Protein AF-A0A7T4YEA6-F1 (afdb_monomer_lite)

Secondary structure (DSSP, 8-state):
-PPPHHHHHHHHHHHHHHHHHHHHS--PPP-SSS----HHHHHHHHHHHHTTT-SSGGGGTT-HHHHHHHHHHHHHHTT--EEEEEEEEEETTEESS---HHHHHHHHHH---TTS--SSEEEEEETT--EEESSHHHHHHHHHS-GGGPPPHHHH-EEE-TTS--SEEEEEEEESSHHIIIII--TTSTTHHHHHHHHHHHHHHHHHHHH------

Foldseek 3Di:
DDDFLVVLVVVQLVVQCVVPNCLQRPDDAQDLDDDPPPLVVLLVLLLVVCQVPDPFLLVQALCQVVSQLVSVVSCLVVVWAKWKFKAWKAAQNHTPLPDDLVNLVVLLVVFEDPVDRDSIGIWIATSNGKTKTQRPQSNVQVVVDPRVPGDRSSRRIDIDRQSPDDRMHDRTNHIGCSSCVGYPADPVDPCNVVSVVSSVVSSVSSVCVVPPPDPDD

Structure (mmCIF, N/CA/C/O backbone):
data_AF-A0A7T4YEA6-F1
#
_entry.id   AF-A0A7T4YEA6-F1
#
loop_
_atom_site.group_PDB
_atom_site.id
_atom_site.type_symbol
_atom_site.label_atom_id
_atom_site.label_alt_id
_atom_site.label_comp_id
_atom_site.label_asym_id
_atom_site.label_entity_id
_atom_site.label_seq_id
_atom_site.pdbx_PDB_ins_code
_atom_site.Cartn_x
_atom_site.Cartn_y
_atom_site.Cartn_z
_atom_site.occupancy
_atom_site.B_iso_or_equiv
_atom_site.auth_seq_id
_atom_site.auth_comp_id
_atom_site.auth_asym_id
_atom_site.auth_atom_id
_atom_site.pdbx_PDB_model_num
ATOM 1 N N . MET A 1 1 ? 11.037 20.697 12.208 1.00 46.75 1 MET A N 1
ATOM 2 C CA . MET A 1 1 ? 9.683 20.130 12.399 1.00 46.75 1 MET A CA 1
ATOM 3 C C . MET A 1 1 ? 9.591 18.883 11.539 1.00 46.75 1 MET A C 1
ATOM 5 O O . MET A 1 1 ? 10.045 18.949 10.405 1.00 46.75 1 MET A O 1
ATOM 9 N N . ALA A 1 2 ? 9.110 17.755 12.069 1.00 58.59 2 ALA A N 1
ATOM 10 C CA . ALA A 1 2 ? 8.879 16.568 11.242 1.00 58.59 2 ALA A CA 1
ATOM 11 C C . ALA A 1 2 ? 7.814 16.896 10.180 1.00 58.59 2 ALA A C 1
ATOM 13 O O . ALA A 1 2 ? 6.834 17.564 10.509 1.00 58.59 2 ALA A O 1
ATOM 14 N N . SER A 1 3 ? 8.018 16.484 8.925 1.00 74.00 3 SER A N 1
ATOM 15 C CA . SER A 1 3 ? 7.008 16.684 7.881 1.00 74.00 3 SER A CA 1
ATOM 16 C C . SER A 1 3 ? 5.774 15.823 8.166 1.00 74.00 3 SER A C 1
ATOM 18 O O . SER A 1 3 ? 5.898 14.688 8.644 1.00 74.00 3 SER A O 1
ATOM 20 N N . THR A 1 4 ? 4.595 16.388 7.900 1.00 89.19 4 THR A N 1
ATOM 21 C CA . THR A 1 4 ? 3.300 15.706 8.039 1.00 89.19 4 THR A CA 1
ATOM 22 C C . THR A 1 4 ? 3.216 14.527 7.072 1.00 89.19 4 THR A C 1
ATOM 24 O O . THR A 1 4 ? 3.954 14.478 6.078 1.00 89.19 4 THR A O 1
ATOM 27 N N . TYR A 1 5 ? 2.326 13.570 7.332 1.00 91.00 5 TYR A N 1
ATOM 28 C CA . TYR A 1 5 ? 2.118 12.451 6.412 1.00 91.00 5 TYR A CA 1
ATOM 29 C C . TYR A 1 5 ? 1.710 12.959 5.024 1.00 91.00 5 TYR A C 1
ATOM 31 O O . TYR A 1 5 ? 2.282 12.541 4.017 1.00 91.00 5 TYR A O 1
ATOM 39 N N . GLN A 1 6 ? 0.813 13.948 4.978 1.00 88.12 6 GLN A N 1
ATOM 40 C CA . GLN A 1 6 ? 0.384 14.587 3.730 1.00 88.12 6 GLN A CA 1
ATOM 41 C C . GLN A 1 6 ? 1.553 15.166 2.918 1.00 88.12 6 GLN A C 1
ATOM 43 O O . GLN A 1 6 ? 1.590 15.010 1.698 1.00 88.12 6 GLN A O 1
ATOM 48 N N . ALA A 1 7 ? 2.525 15.810 3.574 1.00 91.25 7 ALA A N 1
ATOM 49 C CA . ALA A 1 7 ? 3.696 16.356 2.892 1.00 91.25 7 ALA A CA 1
ATOM 50 C C . ALA A 1 7 ? 4.570 15.241 2.293 1.00 91.25 7 ALA A C 1
ATOM 52 O O . ALA A 1 7 ? 4.939 15.311 1.123 1.00 91.25 7 ALA A O 1
ATOM 53 N N . LYS A 1 8 ? 4.831 14.174 3.060 1.00 93.94 8 LYS A N 1
ATOM 54 C CA . LYS A 1 8 ? 5.615 13.017 2.584 1.00 93.94 8 LYS A CA 1
ATOM 55 C C . LYS A 1 8 ? 4.936 12.305 1.423 1.00 93.94 8 LYS A C 1
ATOM 57 O O . LYS A 1 8 ? 5.596 11.879 0.479 1.00 93.94 8 LYS A O 1
ATOM 62 N N . LEU A 1 9 ? 3.617 12.172 1.479 1.00 92.81 9 LEU A N 1
ATOM 63 C CA . LEU A 1 9 ? 2.868 11.549 0.403 1.00 92.81 9 LEU A CA 1
ATOM 64 C C . LEU A 1 9 ? 2.867 12.408 -0.862 1.00 92.81 9 LEU A C 1
ATOM 66 O O . LEU A 1 9 ? 3.029 11.868 -1.951 1.00 92.81 9 LEU A O 1
ATOM 70 N N . HIS A 1 10 ? 2.737 13.730 -0.736 1.00 92.00 10 HIS A N 1
ATOM 71 C CA . HIS A 1 10 ? 2.872 14.633 -1.877 1.00 92.00 10 HIS A CA 1
ATOM 72 C C . HIS A 1 10 ? 4.250 14.487 -2.540 1.00 92.00 10 HIS A C 1
ATOM 74 O O . HIS A 1 10 ? 4.341 14.333 -3.756 1.00 92.00 10 HIS A O 1
ATOM 80 N N . GLU A 1 11 ? 5.324 14.439 -1.748 1.00 94.44 11 GLU A N 1
ATOM 81 C CA . GLU A 1 11 ? 6.671 14.155 -2.256 1.00 94.44 11 GLU A CA 1
ATOM 82 C C . GLU A 1 11 ? 6.752 12.786 -2.954 1.00 94.44 11 GLU A C 1
ATOM 84 O O . GLU A 1 11 ? 7.368 12.670 -4.014 1.00 94.44 11 GLU A O 1
ATOM 89 N N . ALA A 1 12 ? 6.108 11.751 -2.403 1.00 94.88 12 ALA A N 1
ATOM 90 C CA . ALA A 1 12 ? 6.031 10.428 -3.021 1.00 94.88 12 ALA A CA 1
ATOM 91 C C . ALA A 1 12 ? 5.267 10.445 -4.357 1.00 94.88 12 ALA A C 1
ATOM 93 O O . ALA A 1 12 ? 5.700 9.802 -5.316 1.00 94.88 12 ALA A O 1
ATOM 94 N N . GLN A 1 13 ? 4.180 11.214 -4.459 1.00 92.81 13 GLN A N 1
ATOM 95 C CA . GLN A 1 13 ? 3.430 11.412 -5.702 1.00 92.81 13 GLN A CA 1
ATOM 96 C C . GLN A 1 13 ? 4.268 12.132 -6.759 1.00 92.81 13 GLN A C 1
ATOM 98 O O . GLN A 1 13 ? 4.310 11.702 -7.910 1.00 92.81 13 GLN A O 1
ATOM 103 N N . GLU A 1 14 ? 4.969 13.206 -6.387 1.00 93.19 14 GLU A N 1
ATOM 104 C CA . GLU A 1 14 ? 5.865 13.916 -7.302 1.00 93.19 14 GLU A CA 1
ATOM 105 C C . GLU A 1 14 ? 7.016 13.030 -7.776 1.00 93.19 14 GLU A C 1
ATOM 107 O O . GLU A 1 14 ? 7.325 13.010 -8.969 1.00 93.19 14 GLU A O 1
ATOM 112 N N . ARG A 1 15 ? 7.627 12.272 -6.858 1.00 94.69 15 ARG A N 1
ATOM 113 C CA . ARG A 1 15 ? 8.687 11.307 -7.172 1.00 94.69 15 ARG A CA 1
ATOM 114 C C . ARG A 1 15 ? 8.194 10.256 -8.163 1.00 94.69 15 ARG A C 1
ATOM 116 O O . ARG A 1 15 ? 8.824 10.053 -9.197 1.00 94.69 15 ARG A O 1
ATOM 123 N N . SER A 1 16 ? 7.037 9.661 -7.889 1.00 94.88 16 SER A N 1
ATOM 124 C CA . SER A 1 16 ? 6.428 8.636 -8.745 1.00 94.88 16 SER A CA 1
ATOM 125 C C . SER A 1 16 ? 6.072 9.186 -10.119 1.00 94.88 16 SER A C 1
ATOM 127 O O . SER A 1 16 ? 6.387 8.565 -11.125 1.00 94.88 16 SER A O 1
ATOM 129 N N . PHE A 1 17 ? 5.515 10.396 -10.182 1.00 92.25 17 PHE A N 1
ATOM 130 C CA . PHE A 1 17 ? 5.207 11.052 -11.448 1.00 92.25 17 PHE A CA 1
ATOM 131 C C . PHE A 1 17 ? 6.464 11.317 -12.284 1.00 92.25 17 PHE A C 1
ATOM 133 O O . PHE A 1 17 ? 6.439 11.124 -13.495 1.00 92.25 17 PHE A O 1
ATOM 140 N N . ARG A 1 18 ? 7.572 11.739 -11.656 1.00 93.19 18 ARG A N 1
ATOM 141 C CA . ARG A 1 18 ? 8.853 11.930 -12.357 1.00 93.19 18 ARG A CA 1
ATOM 142 C C . ARG A 1 18 ? 9.453 10.614 -12.857 1.00 93.19 18 ARG A C 1
ATOM 144 O O . ARG A 1 18 ? 10.058 10.620 -13.920 1.00 93.19 18 ARG A O 1
ATOM 151 N N . LYS A 1 19 ? 9.312 9.520 -12.099 1.00 93.75 19 LYS A N 1
ATOM 152 C CA . LYS A 1 19 ? 9.896 8.210 -12.443 1.00 93.75 19 LYS A CA 1
ATOM 153 C C . LYS A 1 19 ? 9.044 7.421 -13.444 1.00 93.75 19 LYS A C 1
ATOM 155 O O . LYS A 1 19 ? 9.606 6.729 -14.282 1.00 93.75 19 LYS A O 1
ATOM 160 N N . PHE A 1 20 ? 7.716 7.516 -13.356 1.00 91.44 20 PHE A N 1
ATOM 161 C CA . PHE A 1 20 ? 6.784 6.619 -14.050 1.00 91.44 20 PHE A CA 1
ATOM 162 C C . PHE A 1 20 ? 5.732 7.319 -14.914 1.00 91.44 20 PHE A C 1
ATOM 164 O O . PHE A 1 20 ? 4.912 6.636 -15.507 1.00 91.44 20 PHE A O 1
ATOM 171 N N . GLU A 1 21 ? 5.703 8.649 -14.992 1.00 86.50 21 GLU A N 1
ATOM 172 C CA . GLU A 1 21 ? 4.688 9.404 -15.746 1.00 86.50 21 GLU A CA 1
ATOM 173 C C . GLU A 1 21 ? 3.251 9.316 -15.171 1.00 86.50 21 GLU A C 1
ATOM 175 O O . GLU A 1 21 ? 2.983 8.707 -14.128 1.00 86.50 21 GLU A O 1
ATOM 180 N N . GLU A 1 22 ? 2.298 9.997 -15.827 1.00 78.06 22 GLU A N 1
ATOM 181 C CA . GLU A 1 22 ? 0.919 10.151 -15.331 1.00 78.06 22 GLU A CA 1
ATOM 182 C C . GLU A 1 22 ? 0.115 8.848 -15.366 1.00 78.06 22 GLU A C 1
ATOM 184 O O . GLU A 1 22 ? -0.705 8.618 -14.478 1.00 78.06 22 GLU A O 1
ATOM 189 N N . ILE A 1 23 ? 0.340 7.997 -16.372 1.00 74.88 23 ILE A N 1
ATOM 190 C CA . ILE A 1 23 ? -0.461 6.782 -16.577 1.00 74.88 23 ILE A CA 1
ATOM 191 C C . ILE A 1 23 ? -0.338 5.815 -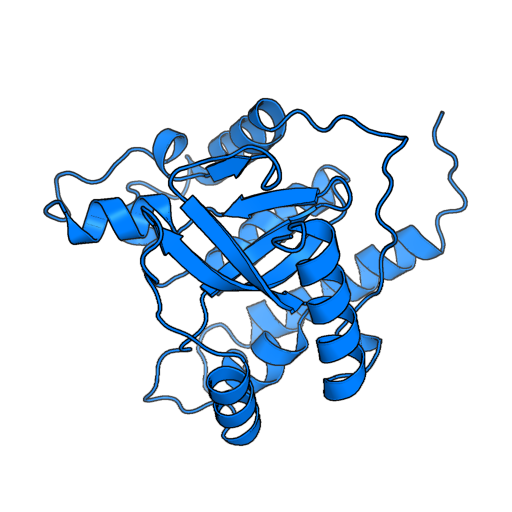15.394 1.00 74.88 23 ILE A C 1
ATOM 193 O O . ILE A 1 23 ? -1.327 5.217 -14.976 1.00 74.88 23 ILE A O 1
ATOM 197 N N . PHE A 1 24 ? 0.854 5.738 -14.801 1.00 80.88 24 PHE A N 1
ATOM 198 C CA . PHE A 1 24 ? 1.129 4.916 -13.629 1.00 80.88 24 PHE A CA 1
ATOM 199 C C . PHE A 1 24 ? 0.928 5.667 -12.313 1.00 80.88 24 PHE A C 1
ATOM 201 O O . PHE A 1 24 ? 0.781 5.026 -11.274 1.00 80.88 24 PHE A O 1
ATOM 208 N N . THR A 1 25 ? 0.890 7.003 -12.337 1.00 80.12 25 THR A N 1
ATOM 209 C CA . THR A 1 25 ? 0.787 7.833 -11.128 1.00 80.12 25 THR A CA 1
ATOM 210 C C . THR A 1 25 ? -0.333 8.870 -11.239 1.00 80.12 25 THR A C 1
ATOM 212 O O . THR A 1 25 ? -0.067 10.067 -11.422 1.00 80.12 25 THR A O 1
ATOM 215 N N . PRO A 1 26 ? -1.607 8.469 -11.093 1.00 71.25 26 PRO A N 1
ATOM 216 C CA . PRO A 1 26 ? -2.694 9.427 -11.196 1.00 71.25 26 PRO A CA 1
ATOM 217 C C . PRO A 1 26 ? -2.682 10.414 -10.022 1.00 71.25 26 PRO A C 1
ATOM 219 O O . PRO A 1 26 ? -2.806 10.037 -8.857 1.00 71.25 26 PRO A O 1
ATOM 222 N N . LYS A 1 27 ? -2.524 11.707 -10.328 1.00 70.44 27 LYS A N 1
ATOM 223 C CA . LYS A 1 27 ? -2.504 12.779 -9.320 1.00 70.44 27 LYS A CA 1
ATOM 224 C C . LYS A 1 27 ? -3.919 13.117 -8.846 1.00 70.44 27 LYS A C 1
ATOM 226 O O . LYS A 1 27 ? -4.677 13.722 -9.603 1.00 70.44 27 LYS A O 1
ATOM 231 N N . PHE A 1 28 ? -4.267 12.823 -7.594 1.00 72.56 28 PHE A N 1
ATOM 232 C CA . PHE A 1 28 ? -5.462 13.390 -6.946 1.00 72.56 28 PHE A CA 1
ATOM 233 C C . PHE A 1 28 ? -5.045 14.514 -6.013 1.00 72.56 28 PHE A C 1
ATOM 235 O O . PHE A 1 28 ? -3.976 14.492 -5.407 1.00 72.56 28 PHE A O 1
ATOM 242 N N . LYS A 1 29 ? -5.926 15.506 -5.889 1.00 67.62 29 LYS A N 1
ATOM 243 C CA . LYS A 1 29 ? -5.798 16.536 -4.866 1.00 67.62 29 LYS A CA 1
ATOM 244 C C . LYS A 1 29 ? -6.442 16.043 -3.582 1.00 67.62 29 LYS A C 1
ATOM 246 O O . LYS A 1 29 ? -7.594 15.619 -3.602 1.00 67.62 29 LYS A O 1
ATOM 251 N N . TYR A 1 30 ? -5.713 16.200 -2.488 1.00 67.31 30 TYR A N 1
ATOM 252 C CA . TYR A 1 30 ? -6.249 16.093 -1.142 1.00 67.31 30 TYR A CA 1
ATOM 253 C C . TYR A 1 30 ? -7.410 17.064 -0.948 1.00 67.31 30 TYR A C 1
ATOM 255 O O . TYR A 1 30 ? -7.251 18.277 -1.116 1.00 67.31 30 TYR A O 1
ATOM 263 N N . SER A 1 31 ? -8.572 16.534 -0.580 1.00 58.25 31 SER A N 1
ATOM 264 C CA . SER A 1 31 ? -9.711 17.350 -0.176 1.00 58.25 31 SER A CA 1
ATOM 265 C C . SER A 1 31 ? -9.727 17.435 1.343 1.00 58.25 31 SER A C 1
ATOM 267 O O . SER A 1 31 ? -10.241 16.552 2.017 1.00 58.25 31 SER A O 1
ATOM 269 N N . LYS A 1 32 ? -9.202 18.532 1.903 1.00 51.41 32 LYS A N 1
ATOM 270 C CA . LYS A 1 32 ? -9.368 18.813 3.341 1.00 51.41 32 LYS A CA 1
ATOM 271 C C . LYS A 1 32 ? -10.820 19.113 3.727 1.00 51.41 32 LYS A C 1
ATOM 273 O O . LYS A 1 32 ? -11.115 19.218 4.910 1.00 51.41 32 LYS A O 1
ATOM 278 N N . THR A 1 33 ? -11.712 19.327 2.756 1.00 48.97 33 THR A N 1
ATOM 279 C CA . THR A 1 33 ? -13.003 19.977 3.010 1.00 48.97 33 THR A CA 1
ATOM 280 C C . THR A 1 33 ? -14.255 19.154 2.734 1.00 48.97 33 THR A C 1
ATOM 282 O O . THR A 1 33 ? -15.313 19.625 3.134 1.00 48.97 33 THR A O 1
ATOM 285 N N . LYS A 1 34 ? -14.232 17.963 2.120 1.00 45.66 34 LYS A N 1
ATOM 286 C CA . LYS A 1 34 ? -15.494 17.254 1.798 1.00 45.66 34 LYS A CA 1
ATOM 287 C C . LYS A 1 34 ? -15.369 15.733 1.737 1.00 45.66 34 LYS A C 1
ATOM 289 O O . LYS A 1 34 ? -15.336 15.171 0.653 1.00 45.66 34 LYS A O 1
ATOM 294 N N . GLN A 1 35 ? -15.310 15.129 2.917 1.00 52.22 35 GLN A N 1
ATOM 295 C CA . GLN A 1 35 ? -15.912 13.859 3.345 1.00 52.22 35 GLN A CA 1
ATOM 296 C C . GLN A 1 35 ? -15.068 13.393 4.534 1.00 52.22 35 GLN A C 1
ATOM 298 O O . GLN A 1 35 ? -13.941 12.939 4.362 1.00 52.22 35 GLN A O 1
ATOM 303 N N . GLN A 1 36 ? -15.586 13.557 5.754 1.00 65.94 36 GLN A N 1
ATOM 304 C CA . GLN A 1 36 ? -15.064 12.810 6.895 1.00 65.94 36 GLN A CA 1
ATOM 305 C C . GLN A 1 36 ? -15.415 11.349 6.633 1.00 65.94 36 GLN A C 1
ATOM 307 O O . GLN A 1 36 ? -16.498 10.892 6.988 1.00 65.94 36 GLN A O 1
ATOM 312 N N . HIS A 1 37 ? -14.555 10.639 5.905 1.00 80.00 37 HIS A N 1
ATOM 313 C CA . HIS A 1 37 ? -14.632 9.188 5.898 1.00 80.00 37 HIS A CA 1
ATOM 314 C C . HIS A 1 37 ? -14.347 8.745 7.327 1.00 80.00 37 HIS A C 1
ATOM 316 O O . HIS A 1 37 ? -13.314 9.108 7.885 1.00 80.00 37 HIS A O 1
ATOM 322 N N . ASN A 1 38 ? -15.281 8.023 7.931 1.00 89.25 38 ASN A N 1
ATOM 323 C CA . ASN A 1 38 ? -15.055 7.417 9.228 1.00 89.25 38 ASN A CA 1
ATOM 324 C C . ASN A 1 38 ? -14.154 6.181 9.027 1.00 89.25 38 ASN A C 1
ATOM 326 O O . ASN A 1 38 ? -14.545 5.285 8.270 1.00 89.25 38 ASN A O 1
ATOM 330 N N . PRO A 1 39 ? -12.965 6.112 9.661 1.00 92.06 39 PRO A N 1
ATOM 331 C CA . PRO A 1 39 ? -12.091 4.943 9.581 1.00 92.06 39 PRO A CA 1
ATOM 332 C C . PRO A 1 39 ? -12.798 3.633 9.942 1.00 92.06 39 PRO A C 1
ATOM 334 O O . PRO A 1 39 ? -12.550 2.613 9.297 1.00 92.06 39 PRO A O 1
ATOM 337 N N . ASP A 1 40 ? -13.714 3.669 10.914 1.00 93.56 40 ASP A N 1
ATOM 338 C CA . ASP A 1 40 ? -14.438 2.484 11.378 1.00 93.56 40 ASP A CA 1
ATOM 339 C C . ASP A 1 40 ? -15.422 1.954 10.329 1.00 93.56 40 ASP A C 1
ATOM 341 O O . ASP A 1 40 ? -15.534 0.740 10.159 1.00 93.56 40 ASP A O 1
ATOM 345 N N . ASP A 1 41 ? -16.076 2.836 9.565 1.00 93.88 41 ASP A N 1
ATOM 346 C CA . ASP A 1 41 ? -17.008 2.432 8.504 1.00 93.88 41 ASP A CA 1
ATOM 347 C C . ASP A 1 41 ? -16.253 1.738 7.361 1.00 93.88 41 ASP A C 1
ATOM 349 O O . ASP A 1 41 ? -16.660 0.677 6.886 1.00 93.88 41 ASP A O 1
ATOM 353 N N . ILE A 1 42 ? -15.103 2.296 6.959 1.00 95.00 42 ILE A N 1
ATOM 354 C CA . ILE A 1 42 ? -14.229 1.694 5.940 1.00 95.00 42 ILE A CA 1
ATOM 355 C C . ILE A 1 42 ? -13.687 0.353 6.433 1.00 95.00 42 ILE A C 1
ATOM 357 O O . ILE A 1 42 ? -13.649 -0.623 5.683 1.00 95.00 42 ILE A O 1
ATOM 361 N N . LYS A 1 43 ? -13.267 0.292 7.700 1.00 95.56 43 LYS A N 1
ATOM 362 C CA . LYS A 1 43 ? -12.789 -0.946 8.305 1.00 95.56 43 LYS A CA 1
ATOM 363 C C . LYS A 1 43 ? -13.890 -2.004 8.318 1.00 95.56 43 LYS A C 1
ATOM 365 O O . LYS A 1 43 ? -13.619 -3.126 7.904 1.00 95.56 43 LYS A O 1
ATOM 370 N N . SER A 1 44 ? -15.108 -1.662 8.742 1.00 95.06 44 SER A N 1
ATOM 371 C CA . SER A 1 44 ? -16.247 -2.588 8.757 1.00 95.06 44 SER A CA 1
ATOM 372 C C . SER A 1 44 ? -16.549 -3.116 7.360 1.00 95.06 44 SER A C 1
ATOM 374 O O . SER A 1 44 ? -16.669 -4.324 7.187 1.00 95.06 44 SER A O 1
ATOM 376 N N . LEU A 1 45 ? -16.581 -2.232 6.358 1.00 95.31 45 LEU A N 1
ATOM 377 C CA . LEU A 1 45 ? -16.770 -2.602 4.956 1.00 95.31 45 LEU A CA 1
ATOM 378 C C . LEU A 1 45 ? -15.734 -3.638 4.492 1.00 95.31 45 LEU A C 1
ATOM 380 O O . LEU A 1 45 ? -16.089 -4.652 3.896 1.00 95.31 45 LEU A O 1
ATOM 384 N N . LEU A 1 46 ? -14.451 -3.398 4.778 1.00 95.31 46 LEU A N 1
ATOM 385 C CA . LEU A 1 46 ? -13.379 -4.319 4.397 1.00 95.31 46 LEU A CA 1
ATOM 386 C C . LEU A 1 46 ? -13.434 -5.628 5.193 1.00 95.31 46 LEU A C 1
ATOM 388 O O . LEU A 1 46 ? -13.171 -6.687 4.639 1.00 95.31 46 LEU A O 1
ATOM 392 N N . VAL A 1 47 ? -13.782 -5.594 6.480 1.00 93.31 47 VAL A N 1
ATOM 393 C CA . VAL A 1 47 ? -13.959 -6.813 7.284 1.00 93.31 47 VAL A CA 1
ATOM 394 C C . VAL A 1 47 ? -15.098 -7.664 6.728 1.00 93.31 47 VAL A C 1
ATOM 396 O O . VAL A 1 47 ? -14.937 -8.876 6.594 1.00 93.31 47 VAL A O 1
ATOM 399 N N . ASP A 1 48 ? -16.224 -7.040 6.382 1.00 93.50 48 ASP A N 1
ATOM 400 C CA . ASP A 1 48 ? -17.392 -7.734 5.850 1.00 93.50 48 ASP A CA 1
ATOM 401 C C . ASP A 1 48 ? -17.125 -8.398 4.502 1.00 93.50 48 ASP A C 1
ATOM 403 O O . ASP A 1 48 ? -17.597 -9.512 4.292 1.00 93.50 48 ASP A O 1
ATOM 407 N N . ASP A 1 49 ? -16.341 -7.764 3.630 1.00 93.19 49 ASP A N 1
ATOM 408 C CA . ASP A 1 49 ? -15.929 -8.370 2.363 1.00 93.19 49 ASP A CA 1
ATOM 409 C C . ASP A 1 49 ? -14.927 -9.518 2.589 1.00 93.19 49 ASP A C 1
ATOM 411 O O . ASP A 1 49 ? -15.055 -10.591 2.004 1.00 93.19 49 ASP A O 1
ATOM 415 N N . PHE A 1 50 ? -13.957 -9.341 3.495 1.00 90.12 50 PHE A N 1
ATOM 416 C CA . PHE A 1 50 ? -12.832 -10.270 3.646 1.00 90.12 50 PHE A CA 1
ATOM 417 C C . PHE A 1 50 ? -13.104 -11.496 4.527 1.00 90.12 50 PHE A C 1
ATOM 419 O O . PHE A 1 50 ? -12.418 -12.514 4.374 1.00 90.12 50 PHE A O 1
ATOM 426 N N . LYS A 1 51 ? -14.082 -11.436 5.437 1.00 86.50 51 LYS A N 1
ATOM 427 C CA . LYS A 1 51 ? -14.361 -12.515 6.404 1.00 86.50 51 LYS A CA 1
ATOM 428 C C . LYS A 1 51 ? -14.746 -13.850 5.760 1.00 86.50 51 LYS A C 1
ATOM 430 O O . LYS A 1 51 ? -14.485 -14.892 6.350 1.00 86.50 51 LYS A O 1
ATOM 435 N N . ASP A 1 52 ? -15.314 -13.8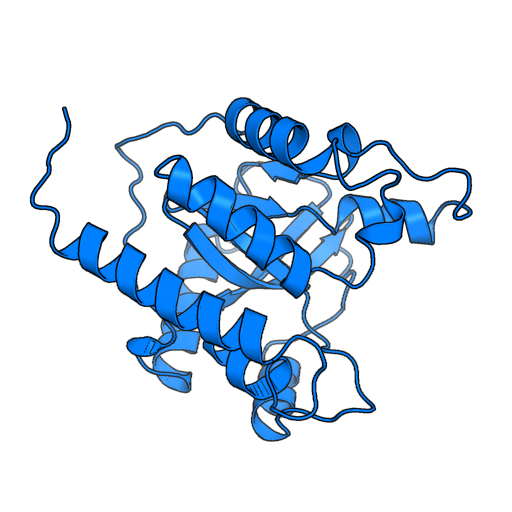26 4.556 1.00 81.19 52 ASP A N 1
ATOM 436 C CA . ASP A 1 52 ? -15.795 -15.036 3.877 1.00 81.19 52 ASP A CA 1
ATOM 437 C C . ASP A 1 52 ? -14.671 -15.817 3.174 1.00 81.19 52 ASP A C 1
ATOM 439 O O . ASP A 1 52 ? -14.863 -16.970 2.790 1.00 81.19 52 ASP A O 1
ATOM 443 N N . PHE A 1 53 ? -13.491 -15.211 2.993 1.00 81.12 53 PHE A N 1
ATOM 444 C CA . PHE A 1 53 ? -12.376 -15.834 2.269 1.00 81.12 53 PHE A CA 1
ATOM 445 C C . PHE A 1 53 ? -11.029 -15.800 2.998 1.00 81.12 53 PHE A C 1
ATOM 447 O O . PHE A 1 53 ? -10.056 -16.347 2.474 1.00 81.12 53 PHE A O 1
ATOM 454 N N . ILE A 1 54 ? -10.946 -15.161 4.170 1.00 79.69 54 ILE A N 1
ATOM 455 C CA . ILE A 1 54 ? -9.759 -15.185 5.031 1.00 79.69 54 ILE A CA 1
ATOM 456 C C . ILE A 1 54 ? -10.111 -15.851 6.349 1.00 79.69 54 ILE A C 1
ATOM 458 O O . ILE A 1 54 ? -10.671 -15.231 7.248 1.00 79.69 54 ILE A O 1
ATOM 462 N N . GLU A 1 55 ? -9.725 -17.116 6.471 1.00 71.62 55 GLU A N 1
ATOM 463 C CA . GLU A 1 55 ? -9.977 -17.907 7.678 1.00 71.62 55 GLU A CA 1
ATOM 464 C C . GLU A 1 55 ? -9.109 -17.440 8.856 1.00 71.62 55 GLU A C 1
ATOM 466 O O . GLU A 1 55 ? -9.536 -17.492 10.008 1.00 71.62 55 GLU A O 1
ATOM 471 N N . HIS A 1 56 ? -7.881 -16.978 8.585 1.00 75.56 56 HIS A N 1
ATOM 472 C CA . HIS A 1 56 ? -6.954 -16.507 9.615 1.00 75.56 56 HIS A CA 1
ATOM 473 C C . HIS A 1 56 ? -5.938 -15.486 9.081 1.00 75.56 56 HIS A C 1
ATOM 475 O O . HIS A 1 56 ? -5.480 -15.572 7.937 1.00 75.56 56 HIS A O 1
ATOM 481 N N . SER A 1 57 ? -5.488 -14.554 9.934 1.00 79.62 57 SER A N 1
ATOM 482 C CA . SER A 1 57 ? -4.611 -13.453 9.503 1.00 79.62 57 SER A CA 1
ATOM 483 C C . SER A 1 57 ? -3.256 -13.890 8.936 1.00 79.62 57 SER A C 1
ATOM 485 O O . SER A 1 57 ? -2.671 -13.133 8.172 1.00 79.62 57 SER A O 1
ATOM 487 N N . ALA A 1 58 ? -2.732 -15.089 9.237 1.00 77.31 58 ALA A N 1
ATOM 488 C CA . ALA A 1 58 ? -1.465 -15.529 8.624 1.00 77.31 58 ALA A CA 1
ATOM 489 C C . ALA A 1 58 ? -1.512 -15.577 7.086 1.00 77.31 58 ALA A C 1
ATOM 491 O O . ALA A 1 58 ? -0.471 -15.417 6.459 1.00 77.31 58 ALA A O 1
ATOM 492 N N . GLN A 1 59 ? -2.694 -15.733 6.475 1.00 81.50 59 GLN A N 1
ATOM 493 C CA . GLN A 1 59 ? -2.855 -15.704 5.013 1.00 81.50 59 GLN A CA 1
ATOM 494 C C . GLN A 1 59 ? -2.560 -14.323 4.401 1.00 81.50 59 GLN A C 1
ATOM 496 O O . GLN A 1 59 ? -2.390 -14.212 3.189 1.00 81.50 59 GLN A O 1
ATOM 501 N N . LEU A 1 60 ? -2.508 -13.276 5.231 1.00 82.69 60 LEU A N 1
ATOM 502 C CA . LEU A 1 60 ? -2.239 -11.897 4.828 1.00 82.69 60 LEU A CA 1
ATOM 503 C C . LEU A 1 60 ? -0.741 -11.564 4.836 1.00 82.69 60 LEU A C 1
ATOM 505 O O . LEU A 1 60 ? -0.314 -10.654 4.122 1.00 82.69 60 LEU A O 1
ATOM 509 N N . SER A 1 61 ? 0.065 -12.293 5.614 1.00 79.19 61 SER A N 1
ATOM 510 C CA . SER A 1 61 ? 1.504 -12.036 5.734 1.00 79.19 61 SER A CA 1
ATOM 511 C C . SER A 1 61 ? 2.206 -12.224 4.385 1.00 79.19 61 SER A C 1
ATOM 513 O O . SER A 1 61 ? 1.948 -13.195 3.677 1.00 79.19 61 SER A O 1
ATOM 515 N N . GLY A 1 62 ? 3.061 -11.272 4.002 1.00 80.69 62 GLY A N 1
ATOM 516 C CA . GLY A 1 62 ? 3.794 -11.305 2.727 1.00 80.69 62 GLY A CA 1
ATOM 517 C C . GLY A 1 62 ? 2.938 -11.109 1.467 1.00 80.69 62 GLY A C 1
ATOM 518 O O . GLY A 1 62 ? 3.430 -11.294 0.361 1.00 80.69 62 GLY A O 1
ATOM 519 N N . SER A 1 63 ? 1.662 -10.731 1.598 1.00 86.75 63 SER A N 1
ATOM 520 C CA . SER A 1 63 ? 0.727 -10.629 0.463 1.00 86.75 63 SER A CA 1
ATOM 521 C C . SER A 1 63 ? 0.196 -9.210 0.214 1.00 86.75 63 SER A C 1
ATOM 523 O O . SER A 1 63 ? -0.851 -9.036 -0.415 1.00 86.75 63 SER A O 1
ATOM 525 N N . CYS A 1 64 ? 0.919 -8.186 0.682 1.00 92.81 64 CYS A N 1
ATOM 526 C CA . CYS A 1 64 ? 0.484 -6.784 0.701 1.00 92.81 64 CYS A CA 1
ATOM 527 C C . CYS A 1 64 ? -0.050 -6.286 -0.654 1.00 92.81 64 CYS A C 1
ATOM 529 O O . CYS A 1 64 ? -1.149 -5.740 -0.699 1.00 92.81 64 CYS A O 1
ATOM 531 N N . PHE A 1 65 ? 0.621 -6.570 -1.776 1.00 91.50 65 PHE A N 1
ATOM 532 C CA . PHE A 1 65 ? 0.137 -6.200 -3.117 1.00 91.50 65 PHE A CA 1
ATOM 533 C C . PHE A 1 65 ? -1.166 -6.900 -3.515 1.00 91.50 65 PHE A C 1
ATOM 535 O O . PHE A 1 65 ? -2.113 -6.260 -3.979 1.00 91.50 65 PHE A O 1
ATOM 542 N N . LYS A 1 66 ? -1.247 -8.217 -3.300 1.00 90.44 66 LYS A N 1
ATOM 543 C CA . LYS A 1 66 ? -2.436 -9.017 -3.621 1.00 90.44 66 LYS A CA 1
ATOM 544 C C . LYS A 1 66 ? -3.651 -8.558 -2.816 1.00 90.44 66 LYS A C 1
ATOM 546 O O . LYS A 1 66 ? -4.763 -8.505 -3.343 1.00 90.44 66 LYS A O 1
ATOM 551 N N . ILE A 1 67 ? -3.443 -8.238 -1.544 1.00 92.38 67 ILE A N 1
ATOM 552 C CA . ILE A 1 67 ? -4.502 -7.807 -0.636 1.00 92.38 67 ILE A CA 1
ATOM 553 C C . ILE A 1 67 ? -4.893 -6.349 -0.895 1.00 92.38 67 ILE A C 1
ATOM 555 O O . ILE A 1 67 ? -6.087 -6.058 -0.959 1.00 92.38 67 ILE A O 1
ATOM 559 N N . ALA A 1 68 ? -3.928 -5.462 -1.159 1.00 94.69 68 ALA A N 1
ATOM 560 C CA . ALA A 1 68 ? -4.194 -4.091 -1.593 1.00 94.69 68 ALA A CA 1
ATOM 561 C C . A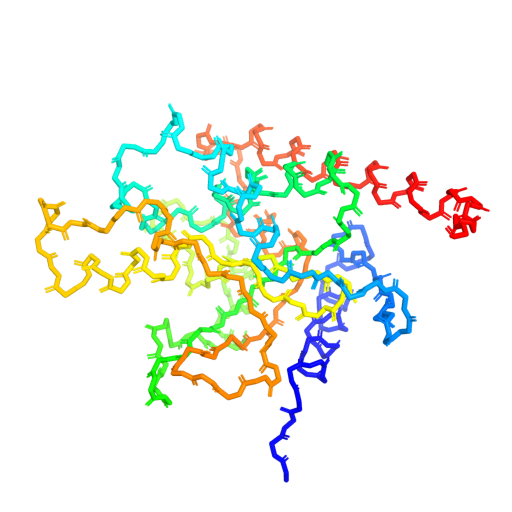LA A 1 68 ? -5.026 -4.061 -2.884 1.00 94.69 68 ALA A C 1
ATOM 563 O O . ALA A 1 68 ? -5.971 -3.284 -2.982 1.00 94.69 68 ALA A O 1
ATOM 564 N N . ARG A 1 69 ? -4.764 -4.963 -3.841 1.00 94.06 69 ARG A N 1
ATOM 565 C CA . ARG A 1 69 ? -5.607 -5.126 -5.036 1.00 94.06 69 ARG A CA 1
ATOM 566 C C . ARG A 1 69 ? -7.057 -5.441 -4.690 1.00 94.06 69 ARG A C 1
ATOM 568 O O . ARG A 1 69 ? -7.960 -4.815 -5.232 1.00 94.06 69 ARG A O 1
ATOM 575 N N . LYS A 1 70 ? -7.296 -6.425 -3.820 1.00 93.56 70 LYS A N 1
ATOM 576 C CA . LYS A 1 70 ? -8.664 -6.797 -3.425 1.00 93.56 70 LYS A CA 1
ATOM 577 C C . LYS A 1 70 ? -9.377 -5.629 -2.742 1.00 93.56 70 LYS A C 1
ATOM 579 O O . LYS A 1 70 ? -10.468 -5.263 -3.160 1.00 93.56 70 LYS A O 1
ATOM 584 N N . ALA A 1 71 ? -8.716 -4.993 -1.775 1.00 95.44 71 ALA A N 1
ATOM 585 C CA . ALA A 1 71 ? -9.262 -3.834 -1.075 1.00 95.44 71 ALA A CA 1
ATOM 586 C C . ALA A 1 71 ? -9.541 -2.659 -2.027 1.00 95.44 71 ALA A C 1
ATOM 588 O O . ALA A 1 71 ? -10.534 -1.959 -1.864 1.00 95.44 71 ALA A O 1
ATOM 589 N N . SER A 1 72 ? -8.710 -2.473 -3.056 1.00 95.38 72 SER A N 1
ATOM 590 C CA . SER A 1 72 ? -8.895 -1.433 -4.071 1.00 95.38 72 SER A CA 1
ATOM 591 C C . SER A 1 72 ? -10.231 -1.577 -4.809 1.00 95.38 72 SER A C 1
ATOM 593 O O . SER A 1 72 ? -10.931 -0.581 -4.985 1.00 95.38 72 SER A O 1
ATOM 595 N N . TYR A 1 73 ? -10.644 -2.797 -5.166 1.00 95.06 73 TYR A N 1
ATOM 596 C CA . TYR A 1 73 ? -11.959 -3.020 -5.779 1.00 95.06 73 TYR A CA 1
ATOM 597 C C . TYR A 1 73 ? -13.109 -2.683 -4.824 1.00 95.06 73 TYR A C 1
ATOM 599 O O . TYR A 1 73 ? -13.982 -1.905 -5.202 1.00 95.06 73 TYR A O 1
ATOM 607 N N . VAL A 1 74 ? -13.055 -3.161 -3.575 1.00 95.38 74 VAL A N 1
ATOM 608 C CA . VAL A 1 74 ? -14.073 -2.860 -2.548 1.00 95.38 74 VAL A CA 1
ATOM 609 C C . VAL A 1 74 ? -14.222 -1.349 -2.351 1.00 95.38 74 VAL A C 1
ATOM 611 O O . VAL A 1 74 ? -15.329 -0.810 -2.338 1.00 95.38 74 VAL A O 1
ATOM 614 N N . LEU A 1 75 ? -13.100 -0.632 -2.257 1.00 94.12 75 LEU A N 1
ATOM 615 C CA . LEU A 1 75 ? -13.089 0.822 -2.119 1.00 94.12 75 LEU A CA 1
ATOM 616 C C . LEU A 1 75 ? -13.654 1.525 -3.360 1.00 94.12 75 LEU A C 1
ATOM 618 O O . LEU A 1 75 ? -14.411 2.484 -3.222 1.00 94.12 75 LEU A O 1
ATOM 622 N N . HIS A 1 76 ? -13.329 1.062 -4.570 1.00 91.06 76 HIS A N 1
ATOM 623 C CA . HIS A 1 76 ? -13.872 1.638 -5.802 1.00 91.06 76 HIS A CA 1
ATOM 624 C C . HIS A 1 76 ? -15.385 1.456 -5.928 1.00 91.06 76 HIS A C 1
ATOM 626 O O . HIS A 1 76 ? -16.073 2.414 -6.285 1.00 91.06 76 HIS A O 1
ATOM 632 N N . GLU A 1 77 ? -15.900 0.267 -5.615 1.00 91.75 77 GLU A N 1
ATOM 633 C CA . GLU A 1 77 ? -17.336 -0.041 -5.641 1.00 91.75 77 GLU A CA 1
ATOM 634 C C . GLU A 1 77 ? -18.132 0.816 -4.649 1.00 91.75 77 GLU A C 1
ATOM 636 O O . GLU A 1 77 ? -19.285 1.155 -4.907 1.00 91.75 77 GLU A O 1
ATOM 641 N N . ASN A 1 78 ? -17.485 1.243 -3.561 1.00 91.62 78 ASN A N 1
ATOM 642 C CA . ASN A 1 78 ? -18.061 2.109 -2.533 1.00 91.62 78 ASN A CA 1
ATOM 643 C C . ASN A 1 78 ? -17.659 3.587 -2.679 1.00 91.62 78 ASN A C 1
ATOM 645 O O . ASN A 1 78 ? -17.839 4.378 -1.757 1.00 91.62 78 ASN A O 1
ATOM 649 N N . PHE A 1 79 ? -17.143 3.984 -3.846 1.00 88.19 79 PHE A N 1
ATOM 650 C CA . PHE A 1 79 ? -16.804 5.374 -4.169 1.00 88.19 79 PHE A CA 1
ATOM 651 C C . PHE A 1 79 ? -15.782 6.023 -3.218 1.00 88.19 79 PHE A C 1
ATOM 653 O O . PHE A 1 79 ? -15.825 7.232 -2.981 1.00 88.19 79 PHE A O 1
ATOM 660 N N . TYR A 1 80 ? -14.804 5.253 -2.743 1.00 89.69 80 TYR A N 1
ATOM 661 C CA . TYR A 1 80 ? -13.623 5.769 -2.055 1.00 89.69 80 TYR A CA 1
ATOM 662 C C . TYR A 1 80 ? -12.466 5.960 -3.046 1.00 89.69 80 TYR A C 1
ATOM 664 O O . TYR A 1 80 ? -11.934 4.992 -3.606 1.00 89.69 80 TYR A O 1
ATOM 672 N N . ARG A 1 81 ? -12.038 7.216 -3.266 1.00 88.69 81 ARG A N 1
ATOM 673 C CA . ARG A 1 81 ? -10.808 7.487 -4.034 1.00 88.69 81 ARG A CA 1
ATOM 674 C C . ARG A 1 81 ? -9.625 7.063 -3.198 1.00 88.69 81 ARG A C 1
ATOM 676 O O . ARG A 1 81 ? -9.530 7.410 -2.024 1.00 88.69 81 ARG A O 1
ATOM 683 N N . HIS A 1 82 ? -8.693 6.385 -3.835 1.00 92.12 82 HIS A N 1
ATOM 684 C CA . HIS A 1 82 ? -7.481 5.930 -3.189 1.00 92.12 82 HIS A CA 1
ATOM 685 C C . HIS A 1 82 ? -6.364 5.801 -4.209 1.00 92.12 82 HIS A C 1
ATOM 687 O O . HIS A 1 82 ? -6.623 5.855 -5.406 1.00 92.12 82 HIS A O 1
ATOM 693 N N . THR A 1 83 ? -5.141 5.612 -3.727 1.00 93.06 83 THR A N 1
ATOM 694 C CA . THR A 1 83 ? -3.986 5.220 -4.533 1.00 93.06 83 THR A CA 1
ATOM 695 C C . THR A 1 83 ? -3.205 4.119 -3.845 1.00 93.06 83 THR A C 1
ATOM 697 O O . THR A 1 83 ? -3.111 4.089 -2.613 1.00 93.06 83 THR A O 1
ATOM 700 N N . LEU A 1 84 ? -2.600 3.243 -4.644 1.00 95.50 84 LEU A N 1
ATOM 701 C CA . LEU A 1 84 ? -1.569 2.342 -4.154 1.00 95.50 84 LEU A CA 1
ATOM 702 C C . LEU A 1 84 ? -0.394 3.175 -3.638 1.00 95.50 84 LEU A C 1
ATOM 704 O O . LEU A 1 84 ? 0.047 4.114 -4.297 1.00 95.50 84 LEU A O 1
ATOM 708 N N . THR A 1 85 ? 0.087 2.865 -2.444 1.00 96.31 85 THR A N 1
ATOM 709 C CA . THR A 1 85 ? 1.196 3.568 -1.801 1.00 96.31 85 THR A CA 1
ATOM 710 C C . THR A 1 85 ? 2.221 2.557 -1.331 1.00 96.31 85 THR A C 1
ATOM 712 O O . THR A 1 85 ? 1.871 1.550 -0.723 1.00 96.31 85 THR A O 1
ATOM 715 N N . ILE A 1 86 ? 3.480 2.844 -1.641 1.00 96.12 86 ILE A N 1
ATOM 716 C CA . ILE A 1 86 ? 4.622 1.968 -1.424 1.00 96.12 86 ILE A CA 1
ATOM 717 C C . ILE A 1 86 ? 5.631 2.677 -0.532 1.00 96.12 86 ILE A C 1
ATOM 719 O O . ILE A 1 86 ? 5.911 3.867 -0.724 1.00 96.12 86 ILE A O 1
ATOM 723 N N . GLY A 1 87 ? 6.216 1.956 0.417 1.00 95.94 87 GLY A N 1
ATOM 724 C CA . GLY A 1 87 ? 7.291 2.490 1.240 1.00 95.94 87 GLY A CA 1
ATOM 725 C C . GLY A 1 87 ? 7.600 1.638 2.459 1.00 95.94 87 GLY A C 1
ATOM 726 O O . GLY A 1 87 ? 7.441 0.420 2.443 1.00 95.94 87 GLY A O 1
ATOM 727 N N . ASN A 1 88 ? 8.060 2.304 3.515 1.00 94.94 88 ASN A N 1
ATOM 728 C CA . ASN A 1 88 ? 8.430 1.661 4.771 1.00 94.94 88 ASN A CA 1
ATOM 729 C C . ASN A 1 88 ? 7.345 1.876 5.834 1.00 94.94 88 ASN A C 1
ATOM 731 O O . ASN A 1 88 ? 6.610 2.865 5.811 1.00 94.94 88 ASN A O 1
ATOM 735 N N . VAL A 1 89 ? 7.310 0.982 6.815 1.00 94.31 89 VAL A N 1
ATOM 736 C CA . VAL A 1 89 ? 6.495 1.111 8.021 1.00 94.31 89 VAL A CA 1
ATOM 737 C C . VAL A 1 89 ? 7.423 1.088 9.225 1.00 94.31 89 VAL A C 1
ATOM 739 O O . VAL A 1 89 ? 8.347 0.278 9.280 1.00 94.31 89 VAL A O 1
ATOM 742 N N . SER A 1 90 ? 7.195 1.977 10.186 1.00 93.88 90 SER A N 1
ATOM 743 C CA . SER A 1 90 ? 7.877 1.942 11.478 1.00 93.88 90 SER A CA 1
ATOM 744 C C . SER A 1 90 ? 6.915 1.509 12.573 1.00 93.88 90 SER A C 1
ATOM 746 O O . SER A 1 90 ? 5.766 1.943 12.588 1.00 93.88 90 SER A O 1
ATOM 748 N N . VAL A 1 91 ? 7.409 0.700 13.507 1.00 92.88 91 VAL A N 1
ATOM 749 C CA . VAL A 1 91 ? 6.693 0.292 14.719 1.00 92.88 91 VAL A CA 1
ATOM 750 C C . VAL A 1 91 ? 7.518 0.721 15.925 1.00 92.88 91 VAL A C 1
ATOM 752 O O . VAL A 1 91 ? 8.713 0.437 15.994 1.00 92.88 91 VAL A O 1
ATOM 755 N N . ASP A 1 92 ? 6.913 1.483 16.833 1.00 91.62 92 ASP A N 1
ATOM 756 C CA . ASP A 1 92 ? 7.572 2.066 18.010 1.00 91.62 92 ASP A CA 1
ATOM 757 C C . ASP A 1 92 ? 8.860 2.837 17.654 1.00 91.62 92 ASP A C 1
ATOM 759 O O . ASP A 1 92 ? 9.898 2.730 18.310 1.00 91.62 92 ASP A O 1
ATOM 763 N N . ASN A 1 93 ? 8.784 3.633 16.578 1.00 88.62 93 ASN A N 1
ATOM 764 C CA . ASN A 1 93 ? 9.881 4.422 15.996 1.00 88.62 93 ASN A CA 1
ATOM 765 C C . ASN A 1 93 ? 11.063 3.609 15.440 1.00 88.62 93 ASN A C 1
ATOM 767 O O . ASN A 1 93 ? 12.119 4.181 15.161 1.00 88.62 93 ASN A O 1
ATOM 771 N N . LYS A 1 94 ? 10.908 2.297 15.251 1.00 89.69 94 LYS A N 1
ATOM 772 C CA . LYS A 1 94 ? 11.905 1.450 14.590 1.00 89.69 94 LYS A CA 1
ATOM 773 C C . LYS A 1 94 ? 11.393 1.012 13.221 1.00 89.69 94 LYS A C 1
ATOM 775 O O . LYS A 1 94 ? 10.226 0.637 13.122 1.00 89.69 94 LYS A O 1
ATOM 780 N N . PRO A 1 95 ? 12.232 1.035 12.174 1.00 88.38 95 PRO A N 1
ATOM 781 C CA . PRO A 1 95 ? 11.819 0.553 10.865 1.00 88.38 95 PRO A CA 1
ATOM 782 C C . PRO A 1 95 ? 11.509 -0.946 10.932 1.00 88.38 95 PRO A C 1
ATOM 784 O O . PRO A 1 95 ? 12.306 -1.717 11.462 1.00 88.38 95 PRO A O 1
ATOM 787 N N . TYR A 1 96 ? 10.363 -1.346 10.384 1.00 88.81 96 TYR A N 1
ATOM 788 C CA . TYR A 1 96 ? 9.947 -2.744 10.313 1.00 88.81 96 TYR A CA 1
ATOM 789 C C . TYR A 1 96 ? 10.454 -3.420 9.031 1.00 88.81 96 TYR A C 1
ATOM 791 O O . TYR A 1 96 ? 11.049 -4.488 9.112 1.00 88.81 96 TYR A O 1
ATOM 799 N N . TYR A 1 97 ? 10.301 -2.773 7.867 1.00 82.38 97 TYR A N 1
ATOM 800 C CA . TYR A 1 97 ? 10.836 -3.275 6.588 1.00 82.38 97 TYR A CA 1
ATOM 801 C C . TYR A 1 97 ? 12.239 -2.729 6.265 1.00 82.38 97 TYR A C 1
ATOM 803 O O . TYR A 1 97 ? 12.947 -3.293 5.440 1.00 82.38 97 TYR A O 1
ATOM 811 N N . ALA A 1 98 ? 12.664 -1.646 6.932 1.00 82.50 98 ALA A N 1
ATOM 812 C CA . ALA A 1 98 ? 13.972 -0.990 6.753 1.00 82.50 98 ALA A CA 1
ATOM 813 C C . ALA A 1 98 ? 14.297 -0.536 5.316 1.00 82.50 98 ALA A C 1
ATOM 815 O O . ALA A 1 98 ? 15.444 -0.223 5.002 1.00 82.50 98 ALA A O 1
ATOM 816 N N . THR A 1 99 ? 13.276 -0.415 4.473 1.00 90.81 99 THR A N 1
ATOM 817 C CA . THR A 1 99 ? 13.377 0.068 3.098 1.00 90.81 99 THR A CA 1
ATOM 818 C C . THR A 1 99 ? 13.721 1.560 3.049 1.00 90.81 99 THR A C 1
ATOM 820 O O . THR A 1 99 ? 13.232 2.349 3.863 1.00 90.81 99 THR A O 1
ATOM 823 N N . THR A 1 100 ? 14.533 1.966 2.072 1.00 95.06 100 THR A N 1
ATOM 824 C CA . THR A 1 100 ? 14.852 3.367 1.743 1.00 95.06 100 THR A CA 1
ATOM 825 C C . THR A 1 100 ? 14.415 3.706 0.316 1.00 95.06 100 THR A C 1
ATOM 827 O O . THR A 1 100 ? 14.197 2.810 -0.499 1.00 95.06 100 THR A O 1
ATOM 830 N N . ILE A 1 101 ? 14.322 5.001 -0.010 1.00 95.81 101 ILE A N 1
ATOM 831 C CA . ILE A 1 101 ? 14.017 5.447 -1.381 1.00 95.81 101 ILE A CA 1
ATOM 832 C C . ILE A 1 101 ? 15.051 4.886 -2.364 1.00 95.81 101 ILE A C 1
ATOM 834 O O . ILE A 1 101 ? 14.655 4.245 -3.329 1.00 95.81 101 ILE A O 1
ATOM 838 N N . ASP A 1 102 ? 16.345 5.035 -2.068 1.00 96.44 102 ASP A N 1
ATOM 839 C CA . ASP A 1 102 ? 17.429 4.537 -2.924 1.00 96.44 102 ASP A CA 1
ATOM 840 C C . ASP A 1 102 ? 17.339 3.020 -3.140 1.00 96.44 102 ASP A C 1
ATOM 842 O O . ASP A 1 102 ? 17.534 2.536 -4.249 1.00 96.44 102 ASP A O 1
ATOM 846 N N . SER A 1 103 ? 16.988 2.250 -2.100 1.00 95.69 103 SER A N 1
ATOM 847 C CA . SER A 1 103 ? 16.814 0.799 -2.247 1.00 95.69 103 SER A CA 1
ATOM 848 C C . SER A 1 103 ? 15.643 0.441 -3.167 1.00 95.69 103 SER A C 1
ATOM 850 O O . SER A 1 103 ? 15.766 -0.489 -3.958 1.00 95.69 103 SER A O 1
ATOM 852 N N . ILE A 1 104 ? 14.542 1.203 -3.111 1.00 95.50 104 ILE A N 1
ATOM 853 C CA . ILE A 1 104 ? 13.389 1.017 -4.002 1.00 95.50 104 ILE A CA 1
ATOM 854 C C . ILE A 1 104 ? 13.759 1.403 -5.433 1.00 95.50 104 ILE A C 1
ATOM 856 O O . ILE A 1 104 ? 13.376 0.711 -6.368 1.00 95.50 104 ILE A O 1
ATOM 860 N N . GLU A 1 105 ? 14.499 2.495 -5.622 1.00 95.81 105 GLU A N 1
ATOM 861 C CA . GLU A 1 105 ? 14.941 2.924 -6.950 1.00 95.81 105 GLU A CA 1
ATOM 862 C C . GLU A 1 105 ? 15.870 1.899 -7.601 1.00 95.81 105 GLU A C 1
ATOM 864 O O . GLU A 1 105 ? 15.662 1.572 -8.769 1.00 95.81 105 GLU A O 1
ATOM 869 N N . ASN A 1 106 ? 16.802 1.326 -6.836 1.00 95.56 106 ASN A N 1
ATOM 870 C CA . ASN A 1 106 ? 17.649 0.233 -7.308 1.00 95.56 106 ASN A CA 1
ATOM 871 C C . ASN A 1 106 ? 16.818 -0.995 -7.704 1.00 95.56 106 ASN A C 1
ATOM 873 O O . ASN A 1 106 ? 17.048 -1.579 -8.756 1.00 95.56 106 ASN A O 1
ATOM 877 N N . GLU A 1 107 ? 15.824 -1.378 -6.901 1.00 95.31 107 GLU A N 1
ATOM 878 C CA . GLU A 1 107 ? 14.961 -2.521 -7.219 1.00 95.31 107 GLU A CA 1
ATOM 879 C C . GLU A 1 107 ? 14.083 -2.267 -8.456 1.00 95.31 107 GLU A C 1
ATOM 881 O O . GLU A 1 107 ? 13.900 -3.159 -9.279 1.00 95.31 107 GLU A O 1
ATOM 886 N N . ILE A 1 108 ? 13.595 -1.037 -8.649 1.00 95.00 108 ILE A N 1
ATOM 887 C CA . ILE A 1 108 ? 12.892 -0.634 -9.878 1.00 95.00 108 ILE A CA 1
ATOM 888 C C . ILE A 1 108 ? 13.804 -0.778 -11.104 1.00 95.00 108 ILE A C 1
ATOM 890 O O . ILE A 1 108 ? 13.333 -1.173 -12.169 1.00 95.00 108 ILE A O 1
ATOM 894 N N . GLU A 1 109 ? 15.085 -0.430 -10.975 1.00 94.88 109 GLU A N 1
ATOM 895 C CA . GLU A 1 109 ? 16.073 -0.535 -12.056 1.00 94.88 109 GLU A CA 1
ATOM 896 C C . GLU A 1 109 ? 16.474 -1.981 -12.354 1.00 94.88 109 GLU A C 1
ATOM 898 O O . GLU A 1 109 ? 16.673 -2.327 -13.519 1.00 94.88 109 GLU A O 1
ATOM 903 N N . GLU A 1 110 ? 16.544 -2.833 -11.328 1.00 94.81 110 GLU A N 1
ATOM 904 C CA . GLU A 1 110 ? 16.702 -4.281 -11.493 1.00 94.81 110 GLU A CA 1
ATOM 905 C C . GLU A 1 110 ? 15.471 -4.918 -12.162 1.00 94.81 110 GLU A C 1
ATOM 907 O O . GLU A 1 110 ? 15.610 -5.863 -12.943 1.00 94.81 110 GLU A O 1
ATOM 912 N N . GLY A 1 111 ? 14.278 -4.385 -11.886 1.00 93.25 111 GLY A N 1
ATOM 913 C CA . GLY A 1 111 ? 13.004 -4.914 -12.357 1.00 93.25 111 GLY A CA 1
ATOM 914 C C . GLY A 1 111 ? 12.614 -6.223 -11.663 1.00 93.25 111 GLY A C 1
ATOM 915 O O . GLY A 1 111 ? 13.130 -6.581 -10.605 1.00 93.25 111 GLY A O 1
ATOM 916 N N . PHE A 1 112 ? 11.671 -6.958 -12.255 1.00 91.88 112 PHE A N 1
ATOM 917 C CA . PHE A 1 112 ? 11.215 -8.234 -11.705 1.00 91.88 112 PHE A CA 1
ATOM 918 C C . PHE A 1 112 ? 12.326 -9.294 -11.706 1.00 91.88 112 PHE A C 1
ATOM 920 O O . PHE A 1 112 ? 12.829 -9.699 -12.758 1.00 91.88 112 PHE A O 1
ATOM 927 N N . VAL A 1 113 ? 12.630 -9.824 -10.520 1.00 90.75 113 VAL A N 1
ATOM 928 C CA . VAL A 1 113 ? 13.562 -10.939 -10.326 1.00 90.75 113 VAL A CA 1
ATOM 929 C C . VAL A 1 113 ? 12.818 -12.091 -9.635 1.00 90.75 113 VAL A C 1
ATOM 931 O O . VAL A 1 113 ? 12.532 -11.981 -8.448 1.00 90.75 113 VAL A O 1
ATOM 934 N N . PRO A 1 114 ? 12.547 -13.230 -10.311 1.00 85.94 114 PRO A N 1
ATOM 935 C CA . PRO A 1 114 ? 11.696 -14.303 -9.773 1.00 85.94 114 PRO A CA 1
ATOM 936 C C . PRO A 1 114 ? 12.132 -14.883 -8.420 1.00 85.94 114 PRO A C 1
ATOM 938 O O . PRO A 1 114 ? 11.330 -15.485 -7.716 1.00 85.94 114 PRO A O 1
ATOM 941 N N . SER A 1 115 ? 13.420 -14.776 -8.090 1.00 87.06 115 SER A N 1
ATOM 942 C CA . SER A 1 115 ? 14.006 -15.315 -6.861 1.00 87.06 115 SER A CA 1
ATOM 943 C C . SER A 1 115 ? 14.076 -14.307 -5.712 1.00 87.06 115 SER A C 1
ATOM 945 O O . SER A 1 115 ? 14.658 -14.634 -4.679 1.00 87.06 115 SER A O 1
ATOM 947 N N . LYS A 1 116 ? 13.601 -13.072 -5.907 1.00 87.50 116 LYS A N 1
ATOM 948 C CA . LYS A 1 116 ? 13.644 -12.004 -4.906 1.00 87.50 116 LYS A CA 1
ATOM 949 C C . LYS A 1 116 ? 12.226 -11.532 -4.605 1.00 87.50 116 LYS A C 1
ATOM 951 O O . LYS A 1 116 ? 11.461 -11.241 -5.520 1.00 87.50 116 LYS A O 1
ATOM 956 N N . ASP A 1 117 ? 11.913 -11.425 -3.322 1.00 87.50 117 ASP A N 1
ATOM 957 C CA . ASP A 1 117 ? 10.696 -10.757 -2.876 1.00 87.50 117 ASP A CA 1
ATOM 958 C C . ASP A 1 117 ? 10.869 -9.238 -2.971 1.00 87.50 117 ASP A C 1
ATOM 960 O O . ASP A 1 117 ? 11.968 -8.719 -2.765 1.00 87.50 117 ASP A O 1
ATOM 964 N N . ALA A 1 118 ? 9.766 -8.537 -3.235 1.00 90.06 118 ALA A N 1
ATOM 965 C CA . ALA A 1 118 ? 9.718 -7.081 -3.215 1.00 90.06 118 ALA A CA 1
ATOM 966 C C . ALA A 1 118 ? 10.103 -6.544 -1.825 1.00 90.06 118 ALA A C 1
ATOM 968 O O . ALA A 1 118 ? 9.510 -6.938 -0.816 1.00 90.06 118 ALA A O 1
ATOM 969 N N . ILE A 1 119 ? 11.060 -5.614 -1.757 1.00 91.50 119 ILE A N 1
ATOM 970 C CA . ILE A 1 119 ? 11.549 -5.083 -0.469 1.00 91.50 119 ILE A CA 1
ATOM 971 C C . ILE A 1 119 ? 10.609 -4.056 0.174 1.00 91.50 119 ILE A C 1
ATOM 973 O O . ILE A 1 119 ? 10.839 -3.639 1.313 1.00 91.50 119 ILE A O 1
ATOM 977 N N . ALA A 1 120 ? 9.609 -3.569 -0.559 1.00 91.75 120 ALA A N 1
ATOM 978 C CA . ALA A 1 120 ? 8.737 -2.497 -0.106 1.00 91.75 120 ALA A CA 1
ATOM 979 C C . ALA A 1 120 ? 7.370 -3.007 0.360 1.00 91.75 120 ALA A C 1
ATOM 981 O O . ALA A 1 120 ? 6.805 -3.953 -0.189 1.00 91.75 120 ALA A O 1
ATOM 982 N N . HIS A 1 121 ? 6.801 -2.317 1.348 1.00 95.44 121 HIS A N 1
ATOM 983 C CA . HIS A 1 121 ? 5.442 -2.576 1.802 1.00 95.44 121 HIS A CA 1
ATOM 984 C C . HIS A 1 121 ? 4.423 -1.807 0.972 1.00 95.44 121 HIS A C 1
ATOM 986 O O . HIS A 1 121 ? 4.692 -0.678 0.559 1.00 95.44 121 HIS A O 1
ATOM 992 N N . ALA A 1 122 ? 3.244 -2.397 0.780 1.00 95.88 122 ALA A N 1
ATOM 993 C CA . ALA A 1 122 ? 2.162 -1.817 -0.000 1.00 95.88 122 ALA A CA 1
ATOM 994 C C . ALA A 1 122 ? 0.894 -1.640 0.840 1.00 95.88 122 ALA A C 1
ATOM 996 O O . ALA A 1 122 ? 0.433 -2.573 1.495 1.00 95.88 122 ALA A O 1
ATOM 997 N N . TRP A 1 123 ? 0.302 -0.453 0.763 1.00 97.38 123 TRP A N 1
ATOM 998 C CA . TRP A 1 123 ? -0.987 -0.118 1.370 1.00 97.38 123 TRP A CA 1
ATOM 999 C C . TRP A 1 123 ? -1.784 0.801 0.438 1.00 97.38 123 TRP A C 1
ATOM 1001 O O . TRP A 1 123 ? -1.291 1.230 -0.610 1.00 97.38 123 TRP A O 1
ATOM 1011 N N . LEU A 1 124 ? -3.026 1.115 0.801 1.00 97.06 124 LEU A N 1
ATOM 1012 C CA . LEU A 1 124 ? -3.835 2.094 0.079 1.00 97.06 124 LEU A CA 1
ATOM 1013 C C . LEU A 1 124 ? -3.936 3.383 0.889 1.00 97.06 124 LEU A C 1
ATOM 1015 O O . LEU A 1 124 ? -4.116 3.351 2.105 1.00 97.06 124 LEU A O 1
ATOM 1019 N N . THR A 1 125 ? -3.847 4.521 0.208 1.00 95.25 125 THR A N 1
ATOM 1020 C CA . THR A 1 125 ? -4.056 5.833 0.829 1.00 95.25 125 THR A CA 1
ATOM 1021 C C . THR A 1 125 ? -5.247 6.516 0.181 1.00 95.25 125 THR A C 1
ATOM 1023 O O . THR A 1 125 ? -5.262 6.672 -1.043 1.00 95.25 125 THR A O 1
ATOM 1026 N N . LEU A 1 126 ? -6.235 6.917 0.984 1.00 92.56 126 LEU A N 1
ATOM 1027 C CA . LEU A 1 126 ? -7.446 7.591 0.508 1.00 92.56 126 LEU A CA 1
ATOM 1028 C C . LEU A 1 126 ? -7.192 9.076 0.184 1.00 92.56 126 LEU A C 1
ATOM 1030 O O . LEU A 1 126 ? -6.223 9.680 0.656 1.00 92.56 126 LEU A O 1
ATOM 1034 N N . ASP A 1 127 ? -8.092 9.700 -0.580 1.00 88.31 127 ASP A N 1
ATOM 1035 C CA . ASP A 1 127 ? -8.071 11.151 -0.847 1.00 88.31 127 ASP A CA 1
ATOM 1036 C C . ASP A 1 127 ? -8.349 12.028 0.383 1.00 88.31 127 ASP A C 1
ATOM 1038 O O . ASP A 1 127 ? -7.945 13.197 0.411 1.00 88.31 127 ASP A O 1
ATOM 1042 N N . SER A 1 128 ? -8.975 11.445 1.405 1.00 86.88 128 SER A N 1
ATOM 1043 C CA . SER A 1 128 ? -9.110 11.999 2.753 1.00 86.88 128 SER A CA 1
ATOM 1044 C C . SER A 1 128 ? -7.789 11.995 3.531 1.00 86.88 128 SER A C 1
ATOM 1046 O O . SER A 1 128 ? -7.588 12.837 4.402 1.00 86.88 128 SER A O 1
ATOM 1048 N N . GLY A 1 129 ? -6.855 11.104 3.184 1.00 88.25 129 GLY A N 1
ATOM 1049 C CA . GLY A 1 129 ? -5.549 10.951 3.841 1.00 88.25 129 GLY A CA 1
ATOM 1050 C C . GLY A 1 129 ? -5.461 9.762 4.773 1.00 88.25 129 GLY A C 1
ATOM 1051 O O . GLY A 1 129 ? -4.367 9.460 5.240 1.00 88.25 129 GLY A O 1
ATOM 1052 N N . LEU A 1 130 ? -6.575 9.058 4.976 1.00 93.12 130 LEU A N 1
ATOM 1053 C CA . LEU A 1 130 ? -6.585 7.819 5.732 1.00 93.12 130 LEU A CA 1
ATOM 1054 C C . LEU A 1 130 ? -5.699 6.768 5.063 1.00 93.12 130 LEU A C 1
ATOM 1056 O O . LEU A 1 130 ? -5.715 6.594 3.838 1.00 93.12 130 LEU A O 1
ATOM 1060 N N . VAL A 1 131 ? -4.958 6.048 5.896 1.00 96.00 131 VAL A N 1
ATOM 1061 C CA . VAL A 1 131 ? -4.206 4.857 5.509 1.00 96.00 131 VAL A CA 1
ATOM 1062 C C . VAL A 1 131 ? -5.098 3.643 5.696 1.00 96.00 131 VAL A C 1
ATOM 1064 O O . VAL A 1 131 ? -5.725 3.504 6.741 1.00 96.00 131 VAL A O 1
ATOM 1067 N N . VAL A 1 132 ? -5.115 2.760 4.700 1.00 97.44 132 VAL A N 1
ATOM 1068 C CA . VAL A 1 132 ? -5.778 1.455 4.723 1.00 97.44 132 VAL A CA 1
ATOM 1069 C C . VAL A 1 132 ? -4.715 0.380 4.487 1.00 97.44 132 VAL A C 1
ATOM 1071 O O . VAL A 1 132 ? -4.222 0.216 3.368 1.00 97.44 132 VAL A O 1
ATOM 1074 N N . ASP A 1 133 ? -4.364 -0.358 5.538 1.00 96.38 133 ASP A N 1
ATOM 1075 C CA . ASP A 1 133 ? -3.388 -1.450 5.505 1.00 96.38 133 ASP A CA 1
ATOM 1076 C C . ASP A 1 133 ? -3.987 -2.722 6.109 1.00 96.38 133 ASP A C 1
ATOM 1078 O O . ASP A 1 133 ? -4.357 -2.783 7.279 1.00 96.38 133 ASP A O 1
ATOM 1082 N N . LEU A 1 134 ? -4.075 -3.764 5.293 1.00 93.56 134 LEU A N 1
ATOM 1083 C CA . LEU A 1 134 ? -4.696 -5.030 5.664 1.00 93.56 134 LEU A CA 1
ATOM 1084 C C . LEU A 1 134 ? -3.673 -6.082 6.112 1.00 93.56 134 LEU A C 1
ATOM 1086 O O . LEU A 1 134 ? -4.043 -7.213 6.405 1.00 93.56 134 LEU A O 1
ATOM 1090 N N . THR A 1 135 ? -2.379 -5.767 6.101 1.00 93.12 135 THR A N 1
ATOM 1091 C CA . THR A 1 135 ? -1.312 -6.773 6.196 1.00 93.12 135 THR A CA 1
ATOM 1092 C C . THR A 1 135 ? -0.285 -6.492 7.286 1.00 93.12 135 THR A C 1
ATOM 1094 O O . THR A 1 135 ? 0.308 -7.446 7.799 1.00 93.12 135 THR A O 1
ATOM 1097 N N . ILE A 1 136 ? -0.097 -5.239 7.718 1.00 92.62 136 ILE A N 1
ATOM 1098 C CA . ILE A 1 136 ? 0.890 -4.915 8.761 1.00 92.62 136 ILE A CA 1
ATOM 1099 C C . ILE A 1 136 ? 0.575 -5.572 10.110 1.00 92.62 136 ILE A C 1
ATOM 1101 O O . ILE A 1 136 ? 1.452 -6.203 10.699 1.00 92.62 136 ILE A O 1
ATOM 1105 N N . LEU A 1 137 ? -0.671 -5.498 10.592 1.00 91.06 137 LEU A N 1
ATOM 1106 C CA . LEU A 1 137 ? -1.049 -6.081 11.889 1.00 91.06 137 LEU A CA 1
ATOM 1107 C C . LEU A 1 137 ? -0.950 -7.607 11.868 1.00 91.06 137 LEU A C 1
ATOM 1109 O O . LEU A 1 137 ? -0.472 -8.216 12.825 1.00 91.06 137 LEU A O 1
ATOM 1113 N N . ALA A 1 138 ? -1.335 -8.220 10.749 1.00 88.94 138 ALA A N 1
ATOM 1114 C CA . ALA A 1 138 ? -1.164 -9.648 10.529 1.00 88.94 138 ALA A CA 1
ATOM 1115 C C . ALA A 1 138 ? 0.316 -10.062 10.548 1.00 88.94 138 ALA A C 1
ATOM 1117 O O . ALA A 1 138 ? 0.664 -11.051 11.191 1.00 88.94 138 ALA A O 1
ATOM 1118 N N . SER A 1 139 ? 1.185 -9.286 9.894 1.00 88.56 139 SER A N 1
ATOM 1119 C CA . SER A 1 139 ? 2.631 -9.539 9.843 1.00 88.56 139 SER A CA 1
ATOM 1120 C C . SER A 1 139 ? 3.277 -9.408 11.228 1.00 88.56 139 SER A C 1
ATOM 1122 O O . SER A 1 139 ? 4.069 -10.259 11.632 1.00 88.56 139 SER A O 1
ATOM 1124 N N . LEU A 1 140 ? 2.876 -8.395 12.002 1.00 87.50 140 LEU A N 1
ATOM 1125 C CA . LEU A 1 140 ? 3.317 -8.218 13.387 1.00 87.50 140 LEU A CA 1
ATOM 1126 C C . LEU A 1 140 ? 2.866 -9.379 14.278 1.00 87.50 140 LEU A C 1
ATOM 1128 O O . LEU A 1 140 ? 3.668 -9.920 15.039 1.00 87.50 140 LEU A O 1
ATOM 1132 N N . ALA A 1 141 ? 1.605 -9.798 14.161 1.00 83.81 141 ALA A N 1
ATOM 1133 C CA . ALA A 1 141 ? 1.082 -10.930 14.917 1.00 83.81 141 ALA A CA 1
ATOM 1134 C C . ALA A 1 141 ? 1.811 -12.236 14.569 1.00 83.81 141 ALA A C 1
ATOM 1136 O O . ALA A 1 141 ? 2.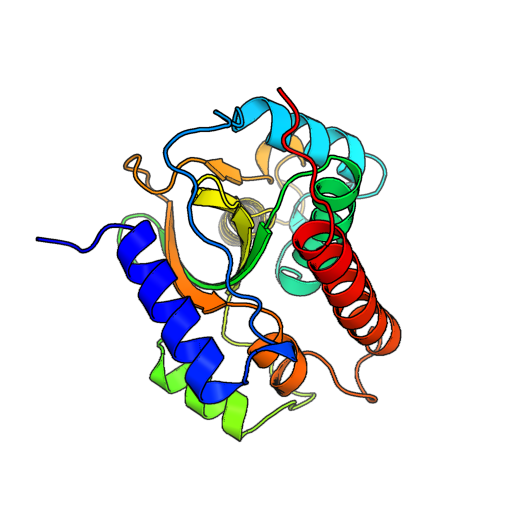152 -12.994 15.474 1.00 83.81 141 ALA A O 1
ATOM 1137 N N . PHE A 1 142 ? 2.095 -12.473 13.285 1.00 79.00 142 PHE A N 1
ATOM 1138 C CA . PHE A 1 142 ? 2.825 -13.652 12.813 1.00 79.00 142 PHE A CA 1
ATOM 1139 C C . PHE A 1 142 ? 4.265 -13.714 13.342 1.00 79.00 142 PHE A C 1
ATOM 1141 O O . PHE A 1 142 ? 4.753 -14.787 13.674 1.00 79.00 142 PHE A O 1
ATOM 1148 N N . ASN A 1 143 ? 4.941 -12.570 13.472 1.00 75.75 143 ASN A N 1
ATOM 1149 C CA . ASN A 1 143 ? 6.308 -12.525 13.997 1.00 75.75 143 ASN A CA 1
ATOM 1150 C C . ASN A 1 143 ? 6.394 -12.733 15.517 1.00 75.75 143 ASN A C 1
ATOM 1152 O O . ASN A 1 143 ? 7.442 -13.131 16.024 1.00 75.75 143 ASN A O 1
ATOM 1156 N N . VAL A 1 144 ? 5.311 -12.466 16.251 1.00 69.75 144 VAL A N 1
ATOM 1157 C CA . VAL A 1 144 ? 5.266 -12.600 17.718 1.00 69.75 144 VAL A CA 1
ATOM 1158 C C . VAL A 1 144 ? 4.645 -13.930 18.159 1.00 69.75 144 VAL A C 1
ATOM 1160 O O . VAL A 1 144 ? 4.975 -14.438 19.231 1.00 69.75 144 VAL A O 1
ATOM 1163 N N . LYS A 1 145 ? 3.743 -14.508 17.359 1.00 62.00 145 LYS A N 1
ATOM 1164 C CA . LYS A 1 145 ? 2.941 -15.682 17.724 1.00 62.00 145 LYS A CA 1
ATOM 1165 C C . LYS A 1 145 ? 3.126 -16.841 16.741 1.00 62.00 145 LYS A C 1
ATOM 1167 O O . LYS A 1 145 ? 3.475 -16.643 15.585 1.00 62.00 145 LYS A O 1
ATOM 1172 N N . LYS A 1 146 ? 2.854 -18.077 17.178 1.00 59.06 146 LYS A N 1
ATOM 1173 C CA . LYS A 1 146 ? 2.787 -19.232 16.264 1.00 59.06 146 LYS A CA 1
ATOM 1174 C C . LYS A 1 146 ? 1.576 -19.075 15.331 1.00 59.06 146 LYS A C 1
ATOM 1176 O O . LYS A 1 146 ? 0.580 -18.480 15.724 1.00 59.06 146 LYS A O 1
ATOM 1181 N N . ILE A 1 147 ? 1.628 -19.671 14.134 1.00 58.50 147 ILE A N 1
ATOM 1182 C CA . ILE A 1 147 ? 0.561 -19.636 13.098 1.00 58.50 147 ILE A CA 1
ATOM 1183 C C . ILE A 1 147 ? -0.840 -19.953 13.660 1.00 58.50 147 ILE A C 1
ATOM 1185 O O . ILE A 1 147 ? -1.845 -19.440 13.183 1.00 58.50 147 ILE A O 1
ATOM 1189 N N . GLN A 1 148 ? -0.893 -20.789 14.695 1.00 55.50 148 GLN A N 1
ATOM 1190 C CA . GLN A 1 148 ? -2.109 -21.275 15.351 1.00 55.50 148 GLN A CA 1
ATOM 1191 C C . GLN A 1 148 ? -2.796 -20.208 16.230 1.00 55.50 148 GLN A C 1
ATOM 1193 O O . GLN A 1 148 ? -3.959 -20.367 16.577 1.00 55.50 148 GLN A O 1
ATOM 1198 N N . ASP A 1 149 ? -2.094 -19.117 16.554 1.00 61.03 149 ASP A N 1
ATOM 1199 C CA . ASP A 1 149 ? -2.519 -18.051 17.474 1.00 61.03 149 ASP A CA 1
ATOM 1200 C C . ASP A 1 149 ? -2.719 -16.701 16.751 1.00 61.03 149 ASP A C 1
ATOM 1202 O O . ASP A 1 149 ? -2.613 -15.620 17.352 1.00 61.03 149 ASP A O 1
ATOM 1206 N N . CYS A 1 150 ? -2.938 -16.746 15.435 1.00 71.25 150 CYS A N 1
ATOM 1207 C CA . CYS A 1 150 ? -3.170 -15.565 14.614 1.00 71.25 150 CYS A CA 1
ATOM 1208 C C . CYS A 1 150 ? -4.444 -14.808 15.013 1.00 71.25 150 CYS A C 1
ATOM 1210 O O . CYS A 1 150 ? -5.356 -15.347 15.634 1.00 71.25 150 CYS A O 1
ATOM 1212 N N . ILE A 1 151 ? -4.475 -13.518 14.683 1.00 81.06 151 ILE A N 1
ATOM 1213 C CA . ILE A 1 151 ? -5.591 -12.630 15.017 1.00 81.06 151 ILE A CA 1
ATOM 1214 C C . ILE A 1 151 ? -6.742 -12.816 14.018 1.00 81.06 151 ILE A C 1
ATOM 1216 O O . ILE A 1 151 ? -6.518 -13.216 12.873 1.00 81.06 151 ILE A O 1
ATOM 1220 N N . GLY A 1 152 ? -7.971 -12.525 14.447 1.00 83.38 152 GLY A N 1
ATOM 1221 C CA . GLY A 1 152 ? -9.121 -12.455 13.543 1.00 83.38 152 GLY A CA 1
ATOM 1222 C C . GLY A 1 152 ? -8.982 -11.308 12.537 1.00 83.38 152 GLY A C 1
ATOM 1223 O O . GLY A 1 152 ? -8.234 -10.350 12.768 1.00 83.38 152 GLY A O 1
ATOM 1224 N N . ILE A 1 153 ? -9.682 -11.406 11.405 1.00 85.00 153 ILE A N 1
ATOM 1225 C CA . ILE A 1 153 ? -9.622 -10.417 10.316 1.00 85.00 153 ILE A CA 1
ATOM 1226 C C . ILE A 1 153 ? -10.029 -9.012 10.789 1.00 85.00 153 ILE A C 1
ATOM 1228 O O . ILE A 1 153 ? -9.410 -8.021 10.405 1.00 85.00 153 ILE A O 1
ATOM 1232 N N . GLU A 1 154 ? -10.979 -8.925 11.721 1.00 86.38 154 GLU A N 1
ATOM 1233 C CA . GLU A 1 154 ? -11.437 -7.691 12.362 1.00 86.38 154 GLU A CA 1
ATOM 1234 C C . GLU A 1 154 ? -10.329 -6.963 13.135 1.00 86.38 154 GLU A C 1
ATOM 1236 O O . GLU A 1 154 ? -10.370 -5.745 13.325 1.00 86.38 154 GLU A O 1
ATOM 1241 N N . ASN A 1 155 ? -9.298 -7.705 13.533 1.00 87.25 155 ASN A N 1
ATOM 1242 C CA . ASN A 1 155 ? -8.117 -7.198 14.218 1.00 87.25 155 ASN A CA 1
ATOM 1243 C C . ASN A 1 155 ? -6.901 -7.067 13.286 1.00 87.25 155 ASN A C 1
ATOM 1245 O O . ASN A 1 155 ? -5.900 -6.475 13.682 1.00 87.25 155 ASN A O 1
ATOM 1249 N N . ALA A 1 156 ? -6.971 -7.592 12.059 1.00 88.62 156 ALA A N 1
ATOM 1250 C CA . ALA A 1 156 ? -5.877 -7.564 11.090 1.00 88.62 156 ALA A CA 1
ATOM 1251 C C . ALA A 1 156 ? -5.906 -6.337 10.163 1.00 88.62 156 ALA A C 1
ATOM 1253 O O . ALA A 1 156 ? -4.861 -5.951 9.638 1.00 88.62 156 ALA A O 1
ATOM 1254 N N . ILE A 1 157 ? -7.077 -5.722 9.974 1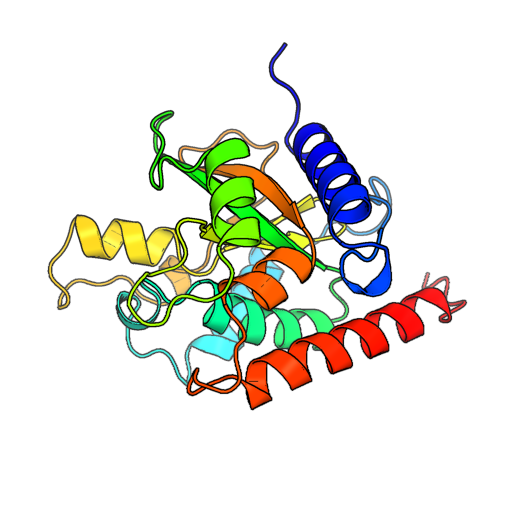.00 92.38 157 ILE A N 1
ATOM 1255 C CA . ILE A 1 157 ? -7.255 -4.548 9.112 1.00 92.38 157 ILE A CA 1
ATOM 1256 C C . ILE A 1 157 ? -7.046 -3.261 9.917 1.00 92.38 157 ILE A C 1
ATOM 1258 O O . ILE A 1 157 ? -7.746 -2.999 10.901 1.00 92.38 157 ILE A O 1
ATOM 1262 N N . LEU A 1 158 ? -6.090 -2.448 9.471 1.00 94.81 158 LEU A N 1
ATOM 1263 C CA . LEU A 1 158 ? -5.770 -1.133 10.011 1.00 94.81 158 LEU A CA 1
ATOM 1264 C C . LEU A 1 158 ? -6.299 -0.045 9.071 1.00 94.81 158 LEU A C 1
ATOM 1266 O O . LEU A 1 158 ? -5.868 0.056 7.924 1.00 94.81 158 LEU A O 1
ATOM 1270 N N . VAL A 1 159 ? -7.199 0.796 9.583 1.00 95.88 159 VAL A N 1
ATOM 1271 C CA . VAL A 1 159 ? -7.630 2.035 8.925 1.00 95.88 159 VAL A CA 1
ATOM 1272 C C . VAL A 1 159 ? -7.489 3.172 9.922 1.00 95.88 159 VAL A C 1
ATOM 1274 O O . VAL A 1 159 ? -8.020 3.064 11.025 1.00 95.88 159 VAL A O 1
ATOM 1277 N N . TYR A 1 160 ? -6.748 4.226 9.583 1.00 94.50 160 TYR A N 1
ATOM 1278 C CA . TYR A 1 160 ? -6.503 5.327 10.521 1.00 94.50 160 TYR A CA 1
ATOM 1279 C C . TYR A 1 160 ? -6.057 6.623 9.838 1.00 94.50 160 TYR A C 1
ATOM 1281 O O . TYR A 1 160 ? -5.604 6.604 8.690 1.00 94.50 160 TYR A O 1
ATOM 1289 N N . ASP A 1 161 ? -6.170 7.742 10.560 1.00 92.44 161 ASP A N 1
ATOM 1290 C CA . ASP A 1 161 ? -5.559 9.013 10.172 1.00 92.44 161 ASP A CA 1
ATOM 1291 C C . ASP A 1 161 ? -4.076 9.017 10.595 1.00 92.44 161 ASP A C 1
ATOM 1293 O O . ASP A 1 161 ? -3.775 8.999 11.790 1.00 92.44 161 ASP A O 1
ATOM 1297 N N . PRO A 1 162 ? -3.121 9.042 9.649 1.00 90.94 162 PRO A N 1
ATOM 1298 C CA . PRO A 1 162 ? -1.693 9.011 9.958 1.00 90.94 162 PRO A CA 1
ATOM 1299 C C . PRO A 1 162 ? -1.157 10.299 10.597 1.00 90.94 162 PRO A C 1
ATOM 1301 O O . PRO A 1 162 ? -0.000 10.322 11.025 1.00 90.94 162 PRO A O 1
ATOM 1304 N N . GLU A 1 163 ? -1.951 11.372 10.650 1.00 89.00 163 GLU A N 1
ATOM 1305 C CA . GLU A 1 163 ? -1.619 12.570 11.426 1.00 89.00 163 GLU A CA 1
ATOM 1306 C C . GLU A 1 163 ? -1.905 12.371 12.929 1.00 89.00 163 GLU A C 1
ATOM 1308 O O . GLU A 1 163 ? -1.332 13.075 13.771 1.00 89.00 163 GLU A O 1
ATOM 1313 N N . GLU A 1 164 ? -2.726 11.379 13.293 1.00 85.62 164 GLU A N 1
ATOM 1314 C CA . GLU A 1 164 ? -2.8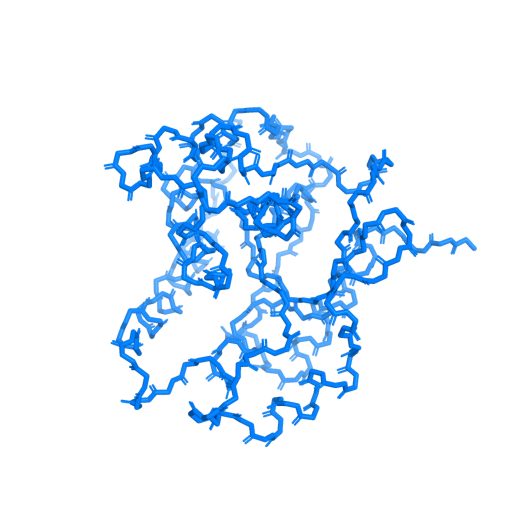75 10.930 14.674 1.00 85.62 164 GLU A CA 1
ATOM 1315 C C . GLU A 1 164 ? -1.651 10.097 15.085 1.00 85.62 164 GLU A C 1
ATOM 1317 O O . GLU A 1 164 ? -1.222 9.162 14.406 1.00 85.62 164 GLU A O 1
ATOM 1322 N N . LYS A 1 165 ? -1.031 10.452 16.216 1.00 72.38 165 LYS A N 1
ATOM 1323 C CA . LYS A 1 165 ? 0.158 9.742 16.705 1.00 72.38 165 LYS A CA 1
ATOM 1324 C C . LYS A 1 165 ? -0.218 8.318 17.120 1.00 72.38 165 LYS A C 1
ATOM 1326 O O . LYS A 1 165 ? -0.979 8.140 18.066 1.00 72.38 165 LYS A O 1
ATOM 1331 N N . GLY A 1 166 ? 0.407 7.329 16.488 1.00 82.06 166 GLY A N 1
ATOM 1332 C CA . GLY A 1 166 ? 0.290 5.913 16.837 1.00 82.06 166 GLY A CA 1
ATOM 1333 C C . GLY A 1 166 ? 1.649 5.221 16.951 1.00 82.06 166 GLY A C 1
ATOM 1334 O O . GLY A 1 166 ? 2.689 5.799 16.630 1.00 82.06 166 GLY A O 1
ATOM 1335 N N . SER A 1 167 ? 1.640 3.967 17.405 1.00 88.44 167 SER A N 1
ATOM 1336 C CA . SER A 1 167 ? 2.830 3.103 17.415 1.00 88.44 167 SER A CA 1
ATOM 1337 C C . SER A 1 167 ? 3.255 2.680 16.008 1.00 88.44 167 SER A C 1
ATOM 1339 O O . SER A 1 167 ? 4.432 2.405 15.798 1.00 88.44 167 SER A O 1
ATOM 1341 N N . ILE A 1 168 ? 2.326 2.663 15.045 1.00 94.00 168 ILE A N 1
ATOM 1342 C CA . ILE A 1 168 ? 2.565 2.299 13.645 1.00 94.00 168 ILE A CA 1
ATOM 1343 C C . ILE A 1 168 ? 2.554 3.560 12.780 1.00 94.00 168 ILE A C 1
ATOM 1345 O O . ILE A 1 168 ? 1.585 4.321 12.774 1.00 94.00 168 ILE A O 1
ATOM 1349 N N . VAL A 1 169 ? 3.627 3.773 12.021 1.00 94.69 169 VAL A N 1
ATOM 1350 C CA . VAL A 1 169 ? 3.801 4.947 11.158 1.00 94.69 169 VAL A CA 1
ATOM 1351 C C . VAL A 1 169 ? 4.133 4.503 9.739 1.00 94.69 169 VAL A C 1
ATOM 1353 O O . VAL A 1 169 ? 5.135 3.827 9.515 1.00 94.69 169 VAL A O 1
ATOM 1356 N N . HIS A 1 170 ? 3.319 4.928 8.774 1.00 96.00 170 HIS A N 1
ATOM 1357 C CA . HIS A 1 170 ? 3.550 4.678 7.353 1.00 96.00 170 HIS A CA 1
ATOM 1358 C C . HIS A 1 170 ? 4.399 5.794 6.736 1.00 96.00 170 HIS A C 1
ATOM 1360 O O . HIS A 1 170 ? 4.127 6.983 6.913 1.00 96.00 170 HIS A O 1
ATOM 1366 N N . HIS A 1 171 ? 5.433 5.409 5.992 1.00 95.94 171 HIS A N 1
ATOM 1367 C CA . HIS A 1 171 ? 6.380 6.311 5.346 1.00 95.94 171 HIS A CA 1
ATOM 1368 C C . HIS A 1 171 ? 6.259 6.172 3.823 1.00 95.94 171 HIS A C 1
ATOM 1370 O O . HIS A 1 171 ? 6.946 5.328 3.241 1.00 95.94 171 HIS A O 1
ATOM 1376 N N . PRO A 1 172 ? 5.393 6.966 3.165 1.00 95.94 172 PRO A N 1
ATOM 1377 C CA . PRO A 1 172 ? 5.190 6.866 1.725 1.00 95.94 172 PRO A CA 1
ATOM 1378 C C . PRO A 1 172 ? 6.465 7.255 0.968 1.00 95.94 172 PRO A C 1
ATOM 1380 O O . PRO A 1 172 ? 7.088 8.279 1.255 1.00 95.94 172 PRO A O 1
ATOM 1383 N N . MET A 1 173 ? 6.845 6.437 -0.012 1.00 96.75 173 MET A N 1
ATOM 1384 C CA . MET A 1 173 ? 8.022 6.636 -0.865 1.00 96.75 173 MET A CA 1
ATOM 1385 C C . MET A 1 173 ? 7.639 6.675 -2.342 1.00 96.75 173 MET A C 1
ATOM 1387 O O . MET A 1 173 ? 8.118 7.533 -3.076 1.00 96.75 173 MET A O 1
ATOM 1391 N N . PHE A 1 174 ? 6.725 5.817 -2.778 1.00 96.12 174 PHE A N 1
ATOM 1392 C CA . PHE A 1 174 ? 6.142 5.875 -4.114 1.00 96.12 174 PHE A CA 1
ATOM 1393 C C . PHE A 1 174 ? 4.628 5.679 -4.037 1.00 96.12 174 PHE A C 1
ATOM 1395 O O . PHE A 1 174 ? 4.093 5.203 -3.039 1.00 96.12 174 PHE A O 1
ATOM 1402 N N . THR A 1 175 ? 3.924 6.084 -5.083 1.00 95.38 175 THR A N 1
ATOM 1403 C CA . THR A 1 175 ? 2.473 5.954 -5.214 1.00 95.38 175 THR A CA 1
ATOM 1404 C C . THR A 1 175 ? 2.109 5.527 -6.625 1.00 95.38 175 THR A C 1
ATOM 1406 O O . THR A 1 175 ? 2.885 5.729 -7.558 1.00 95.38 175 THR A O 1
ATOM 1409 N N . GLY A 1 176 ? 0.894 5.019 -6.786 1.00 93.19 176 GLY A N 1
ATOM 1410 C CA . GLY A 1 176 ? 0.419 4.494 -8.050 1.00 93.19 176 GLY A CA 1
ATOM 1411 C C . GLY A 1 176 ? 1.030 3.131 -8.363 1.00 93.19 176 GLY A C 1
ATOM 1412 O O . GLY A 1 176 ? 1.500 2.409 -7.486 1.00 93.19 176 GLY A O 1
ATOM 1413 N N . PHE A 1 177 ? 0.991 2.774 -9.637 1.00 92.25 177 PHE A N 1
ATOM 1414 C CA . PHE A 1 177 ? 1.245 1.422 -10.120 1.00 92.25 177 PHE A CA 1
ATOM 1415 C C . PHE A 1 177 ? 2.647 1.215 -10.676 1.00 92.25 177 PHE A C 1
ATOM 1417 O O . PHE A 1 177 ? 2.975 0.090 -11.032 1.00 92.25 177 PHE A O 1
ATOM 1424 N N . GLY A 1 178 ? 3.476 2.260 -10.747 1.00 92.38 178 GLY A N 1
ATOM 1425 C CA . GLY A 1 178 ? 4.807 2.169 -11.347 1.00 92.38 178 GLY A CA 1
ATOM 1426 C C . GLY A 1 178 ? 5.658 1.085 -10.690 1.00 92.38 178 GLY A C 1
ATOM 1427 O O . GLY A 1 178 ? 5.992 0.099 -11.332 1.00 92.38 178 GLY A O 1
ATOM 1428 N N . TYR A 1 179 ? 5.908 1.188 -9.383 1.00 93.88 179 TYR A N 1
ATOM 1429 C CA . TYR A 1 179 ? 6.668 0.164 -8.654 1.00 93.88 179 TYR A CA 1
ATOM 1430 C C . TYR A 1 179 ? 6.080 -1.244 -8.841 1.00 93.88 179 TYR A C 1
ATOM 1432 O O . TYR A 1 179 ? 6.787 -2.180 -9.196 1.00 93.88 179 TYR A O 1
ATOM 1440 N N . HIS A 1 180 ? 4.763 -1.384 -8.677 1.00 91.44 180 HIS A N 1
ATOM 1441 C CA . HIS A 1 180 ? 4.076 -2.660 -8.855 1.00 91.44 180 HIS A CA 1
ATOM 1442 C C . HIS A 1 180 ? 4.260 -3.241 -10.267 1.00 91.44 180 HIS A C 1
ATOM 1444 O O . HIS A 1 180 ? 4.429 -4.447 -10.418 1.00 91.44 180 HIS A O 1
ATOM 1450 N N . PHE A 1 181 ? 4.261 -2.406 -11.304 1.00 88.81 181 PHE A N 1
ATOM 1451 C CA . PHE A 1 181 ? 4.437 -2.850 -12.682 1.00 88.81 181 PHE A CA 1
ATOM 1452 C C . PHE A 1 181 ? 5.882 -3.262 -12.986 1.00 88.81 181 PHE A C 1
ATOM 1454 O O . PHE A 1 181 ? 6.093 -4.266 -13.651 1.00 88.81 181 PHE A O 1
ATOM 1461 N N . TYR A 1 182 ? 6.869 -2.519 -12.482 1.00 91.00 182 TYR A N 1
ATOM 1462 C CA . TYR A 1 182 ? 8.284 -2.796 -12.754 1.00 91.00 182 TYR A CA 1
ATOM 1463 C C . TYR A 1 182 ? 8.851 -3.945 -11.910 1.00 91.00 182 TYR A C 1
ATOM 1465 O O . TYR A 1 182 ? 9.704 -4.685 -12.395 1.00 91.00 182 TYR A O 1
ATOM 1473 N N . VAL A 1 183 ? 8.382 -4.100 -10.668 1.00 91.94 183 VAL A N 1
ATOM 1474 C CA . VAL A 1 183 ? 8.994 -5.006 -9.679 1.00 91.94 183 VAL A CA 1
ATOM 1475 C C . VAL A 1 183 ? 8.127 -6.226 -9.375 1.00 91.94 183 VAL A C 1
ATOM 1477 O O . VAL A 1 183 ? 8.660 -7.303 -9.137 1.00 91.94 183 VAL A O 1
ATOM 1480 N N . VAL A 1 184 ? 6.797 -6.088 -9.386 1.00 88.19 184 VAL A N 1
ATOM 1481 C CA . VAL A 1 184 ? 5.875 -7.145 -8.915 1.00 88.19 184 VAL A CA 1
ATOM 1482 C C . VAL A 1 184 ? 5.168 -7.858 -10.071 1.00 88.19 184 VAL A C 1
ATOM 1484 O O . VAL A 1 184 ? 4.870 -9.046 -9.984 1.00 88.19 184 VAL A O 1
ATOM 1487 N N . THR A 1 185 ? 4.895 -7.150 -11.167 1.00 85.56 185 THR A N 1
ATOM 1488 C CA . THR A 1 185 ? 4.098 -7.657 -12.290 1.00 85.56 185 THR A CA 1
ATOM 1489 C C . THR A 1 185 ? 5.002 -8.106 -13.433 1.00 85.56 185 THR A C 1
ATOM 1491 O O . THR A 1 185 ? 5.626 -7.286 -14.094 1.00 85.56 185 THR A O 1
ATOM 1494 N N . HIS A 1 186 ? 5.031 -9.403 -13.733 1.00 88.00 186 HIS A N 1
ATOM 1495 C CA . HIS A 1 186 ? 5.781 -9.931 -14.876 1.00 88.00 186 HIS A CA 1
ATOM 1496 C C . HIS A 1 186 ? 5.064 -11.139 -15.487 1.00 88.00 186 HIS A C 1
ATOM 1498 O O . HIS A 1 186 ? 4.482 -11.900 -14.723 1.00 88.00 186 HIS A O 1
ATOM 1504 N N . PRO A 1 187 ? 5.139 -11.406 -16.807 1.00 86.88 187 PRO A N 1
ATOM 1505 C CA . PRO A 1 187 ? 4.490 -12.571 -17.431 1.00 86.88 187 PRO A CA 1
ATOM 1506 C C . PRO A 1 187 ? 4.875 -13.948 -16.863 1.00 86.88 187 PRO A C 1
ATOM 1508 O O . PRO A 1 187 ? 4.216 -14.940 -17.156 1.00 86.88 187 PRO A O 1
ATOM 1511 N N . LEU A 1 188 ? 5.956 -14.018 -16.081 1.00 84.06 188 LEU A N 1
ATOM 1512 C CA . LEU A 1 188 ? 6.393 -15.231 -15.375 1.00 84.06 188 LEU A CA 1
ATOM 1513 C C . LEU A 1 188 ? 5.773 -15.371 -13.976 1.00 84.06 188 LEU A C 1
ATOM 1515 O O . LEU A 1 188 ? 5.926 -16.412 -13.345 1.00 84.06 188 LEU A O 1
ATOM 1519 N N . GLU A 1 189 ? 5.111 -14.332 -13.475 1.00 81.44 189 GLU A N 1
ATOM 1520 C CA . GLU A 1 189 ? 4.432 -14.331 -12.186 1.00 81.44 189 GLU A CA 1
ATOM 1521 C C . GLU A 1 189 ? 3.005 -14.887 -12.350 1.00 81.44 189 GLU A C 1
ATOM 1523 O O . GLU A 1 189 ? 2.300 -14.593 -13.318 1.00 81.44 189 GLU A O 1
ATOM 1528 N N . LEU A 1 190 ? 2.579 -15.732 -11.407 1.00 81.31 190 LEU A N 1
ATOM 1529 C CA . LEU A 1 190 ? 1.334 -16.505 -11.495 1.00 81.31 190 LEU A CA 1
ATOM 1530 C C . LEU A 1 190 ? 0.066 -15.635 -11.560 1.00 81.31 190 LEU A C 1
ATOM 1532 O O . LEU A 1 190 ? -0.945 -16.049 -12.124 1.00 81.31 190 LEU A O 1
ATOM 1536 N N . ASN A 1 191 ? 0.108 -14.440 -10.984 1.00 83.12 191 ASN A N 1
ATOM 1537 C CA . ASN A 1 191 ? -0.973 -13.466 -10.906 1.00 83.12 191 ASN A CA 1
ATOM 1538 C C . ASN A 1 191 ? -0.836 -12.331 -11.945 1.00 83.12 191 ASN A C 1
ATOM 1540 O O . ASN A 1 191 ? -1.608 -11.371 -11.878 1.00 83.12 191 ASN A O 1
ATOM 1544 N N . TYR A 1 192 ? 0.063 -12.436 -12.935 1.00 87.50 192 TYR A N 1
ATOM 1545 C CA . TYR A 1 192 ? 0.301 -11.402 -13.956 1.00 87.50 192 TYR A CA 1
ATOM 1546 C C . TYR A 1 192 ? -0.984 -10.823 -14.563 1.00 87.50 192 TYR A C 1
ATOM 1548 O O . TYR A 1 192 ? -1.219 -9.617 -14.497 1.00 87.50 192 TYR A O 1
ATOM 1556 N N . ALA A 1 193 ? -1.866 -11.681 -15.086 1.00 88.25 193 ALA A N 1
ATOM 1557 C CA . ALA A 1 193 ? -3.114 -11.247 -15.717 1.00 88.25 193 ALA A CA 1
ATOM 1558 C C . ALA A 1 193 ? -4.047 -10.511 -14.735 1.00 88.25 193 ALA A C 1
ATOM 1560 O O . ALA A 1 193 ? -4.777 -9.594 -15.112 1.00 88.25 193 ALA A O 1
ATOM 1561 N N . MET A 1 194 ? -4.022 -10.887 -13.451 1.00 87.94 194 MET A N 1
ATOM 1562 C CA . MET A 1 194 ? -4.814 -10.221 -12.415 1.00 87.94 194 MET A CA 1
ATOM 1563 C C . MET A 1 194 ? -4.279 -8.819 -12.111 1.00 87.94 194 MET A C 1
ATOM 1565 O O . MET A 1 194 ? -5.072 -7.906 -11.857 1.00 87.94 194 MET A O 1
ATOM 1569 N N . TYR A 1 195 ? -2.958 -8.658 -12.127 1.00 88.06 195 TYR A N 1
ATOM 1570 C CA . TYR A 1 195 ? -2.260 -7.397 -11.900 1.00 88.06 195 TYR A CA 1
ATOM 1571 C C . TYR A 1 195 ? -2.376 -6.439 -13.086 1.00 88.06 195 TYR A C 1
ATOM 1573 O O . TYR A 1 195 ? -2.688 -5.264 -12.888 1.00 88.06 195 TYR A O 1
ATOM 1581 N N . GLU A 1 196 ? -2.240 -6.943 -14.310 1.00 88.94 196 GLU A N 1
ATOM 1582 C CA . GLU A 1 196 ? -2.487 -6.171 -15.529 1.00 88.94 196 GLU A CA 1
ATOM 1583 C C . GLU A 1 196 ? -3.938 -5.672 -15.582 1.00 88.94 196 GLU A C 1
ATOM 1585 O O . GLU A 1 196 ? -4.192 -4.489 -15.825 1.00 88.94 196 GLU A O 1
ATOM 1590 N N . LYS A 1 197 ? -4.909 -6.544 -15.271 1.00 91.06 197 LYS A N 1
ATOM 1591 C CA . LYS A 1 197 ? -6.318 -6.142 -15.194 1.00 91.06 197 LYS A CA 1
ATOM 1592 C C . LYS A 1 197 ? -6.541 -5.043 -14.152 1.00 91.06 197 LYS A C 1
ATOM 1594 O O . LYS A 1 197 ? -7.284 -4.105 -14.421 1.00 91.06 197 LYS A O 1
ATOM 1599 N N . TRP A 1 198 ? -5.896 -5.138 -12.988 1.00 91.56 198 TRP A N 1
ATOM 1600 C CA . TRP A 1 198 ? -6.047 -4.140 -11.927 1.00 91.56 198 TRP A CA 1
ATOM 1601 C C . TRP A 1 198 ? -5.591 -2.748 -12.370 1.00 91.56 198 TRP A C 1
ATOM 1603 O O . TRP A 1 198 ? -6.325 -1.785 -12.157 1.00 91.56 198 TRP A O 1
ATOM 1613 N N . LEU A 1 199 ? -4.448 -2.642 -13.055 1.00 88.44 199 LEU A N 1
ATOM 1614 C CA . LEU A 1 199 ? -3.977 -1.377 -13.628 1.00 88.44 199 LEU A CA 1
ATOM 1615 C C . LEU A 1 199 ? -5.000 -0.783 -14.610 1.00 88.44 199 LEU A C 1
ATOM 1617 O O . LEU A 1 199 ? -5.342 0.398 -14.518 1.00 88.44 199 LEU A O 1
ATOM 1621 N N . ASN A 1 200 ? -5.507 -1.608 -15.529 1.00 88.75 200 ASN A N 1
ATOM 1622 C CA . ASN A 1 200 ? -6.475 -1.176 -16.537 1.00 88.75 200 ASN A CA 1
ATOM 1623 C C . ASN A 1 200 ? -7.793 -0.708 -15.905 1.00 88.75 200 ASN A C 1
ATOM 1625 O O . ASN A 1 200 ? -8.286 0.374 -16.231 1.00 88.75 200 ASN A O 1
ATOM 1629 N N . ASP A 1 201 ? -8.341 -1.487 -14.971 1.00 90.56 201 ASP A N 1
ATOM 1630 C CA . ASP A 1 201 ? -9.564 -1.130 -14.253 1.00 90.56 201 ASP A CA 1
ATOM 1631 C C . ASP A 1 201 ? -9.371 0.175 -13.468 1.00 90.56 201 ASP A C 1
ATOM 1633 O O . ASP A 1 201 ? -10.201 1.080 -13.556 1.00 90.56 201 ASP A O 1
ATOM 1637 N N . TYR A 1 202 ? -8.251 0.312 -12.750 1.00 87.00 202 TYR A N 1
ATOM 1638 C CA . TYR A 1 202 ? -7.930 1.510 -11.975 1.00 87.00 202 TYR A CA 1
ATOM 1639 C C . TYR A 1 202 ? -7.867 2.761 -12.860 1.00 87.00 202 TYR A C 1
ATOM 1641 O O . TYR A 1 202 ? -8.440 3.796 -12.517 1.00 87.00 202 TYR A O 1
ATOM 1649 N N . TYR A 1 203 ? -7.239 2.667 -14.036 1.00 84.69 203 TYR A N 1
ATOM 1650 C CA . TYR A 1 203 ? -7.186 3.765 -15.002 1.00 84.69 203 TYR A CA 1
ATOM 1651 C C . TYR A 1 203 ? -8.581 4.153 -15.525 1.00 84.69 203 TYR A C 1
ATOM 1653 O O . TYR A 1 203 ? -8.899 5.342 -15.642 1.00 84.69 203 TYR A O 1
ATOM 1661 N N . LEU A 1 204 ? -9.444 3.168 -15.795 1.00 84.44 204 LEU A N 1
ATOM 1662 C CA . LEU A 1 204 ? -10.829 3.406 -16.206 1.00 84.44 204 LEU A CA 1
ATOM 1663 C C . LEU A 1 204 ? -11.639 4.090 -15.102 1.00 84.44 204 LEU A C 1
ATOM 1665 O O . LEU A 1 204 ? -12.288 5.106 -15.367 1.00 84.44 204 LEU A O 1
ATOM 1669 N N . TYR A 1 205 ? -11.571 3.586 -13.865 1.00 83.25 205 TYR A N 1
ATOM 1670 C CA . TYR A 1 205 ? -12.214 4.225 -12.716 1.00 83.25 205 TYR A CA 1
ATOM 1671 C C . TYR A 1 205 ? -11.724 5.659 -12.570 1.00 83.25 205 TYR A C 1
ATOM 1673 O O . TYR A 1 205 ? -12.524 6.590 -12.534 1.00 83.25 205 TYR A O 1
ATOM 1681 N N . TRP A 1 206 ? -10.415 5.868 -12.590 1.00 77.38 206 TRP A N 1
ATOM 1682 C CA . TRP A 1 206 ? -9.833 7.189 -12.458 1.00 77.38 206 TRP A CA 1
ATOM 1683 C C . TRP A 1 206 ? -10.338 8.194 -13.503 1.00 77.38 206 TRP A C 1
ATOM 1685 O O . TRP A 1 206 ? -10.729 9.318 -13.171 1.00 77.38 206 TRP A O 1
ATOM 1695 N N . ASN A 1 207 ? -10.372 7.794 -14.773 1.00 78.94 207 ASN A N 1
ATOM 1696 C CA . ASN A 1 207 ? -10.855 8.654 -15.849 1.00 78.94 207 ASN A CA 1
ATOM 1697 C C . ASN A 1 207 ? -12.355 8.923 -15.751 1.00 78.94 207 ASN A C 1
ATOM 1699 O O . ASN A 1 207 ? -12.786 10.054 -15.984 1.00 78.94 207 ASN A O 1
ATOM 1703 N N . ASN A 1 208 ? -13.148 7.927 -15.353 1.00 79.50 208 ASN A N 1
ATOM 1704 C CA . ASN A 1 208 ? -14.570 8.126 -15.089 1.00 79.50 208 ASN A CA 1
ATOM 1705 C C . ASN A 1 208 ? -14.780 9.173 -13.994 1.00 79.50 208 ASN A C 1
ATOM 1707 O O . ASN A 1 208 ? -15.633 10.044 -14.135 1.00 79.50 208 ASN A O 1
ATOM 1711 N N . TRP A 1 209 ? -13.948 9.169 -12.954 1.00 73.06 209 TRP A N 1
ATOM 1712 C CA . TRP A 1 209 ? -14.018 10.167 -11.893 1.00 73.06 209 TRP A CA 1
ATOM 1713 C C . TRP A 1 209 ? -13.562 11.560 -12.355 1.00 73.06 209 TRP A C 1
ATOM 1715 O O . TRP A 1 209 ? -14.225 12.543 -12.022 1.00 73.06 209 TRP A O 1
ATOM 1725 N N . LYS A 1 210 ? -12.490 11.673 -13.159 1.00 70.38 210 LYS A N 1
ATOM 1726 C CA . LYS A 1 210 ? -12.060 12.950 -13.778 1.00 70.38 210 LYS A CA 1
ATOM 1727 C C . LYS A 1 210 ? -13.155 13.559 -14.664 1.00 70.38 210 LYS A C 1
ATOM 1729 O O . LYS A 1 210 ? -13.362 14.770 -14.639 1.00 70.38 210 LYS A O 1
ATOM 1734 N N . ASN A 1 211 ? -13.848 12.721 -15.434 1.00 65.81 211 ASN A N 1
ATOM 1735 C CA . ASN A 1 211 ? -14.878 13.140 -16.387 1.00 65.81 211 ASN A CA 1
ATOM 1736 C C . ASN A 1 211 ? -16.264 13.293 -15.751 1.00 65.81 211 ASN A C 1
ATOM 1738 O O . ASN A 1 211 ? -17.145 13.940 -16.324 1.00 65.81 211 ASN A O 1
ATOM 1742 N N . SER A 1 212 ? -16.463 12.737 -14.556 1.00 62.44 212 SER A N 1
ATOM 1743 C CA . SER A 1 212 ? -17.666 12.951 -13.769 1.00 62.44 212 SER A CA 1
ATOM 1744 C C . SER A 1 212 ? -17.723 14.422 -13.329 1.00 62.44 212 SER A C 1
ATOM 1746 O O . SER A 1 212 ? -17.137 14.834 -12.333 1.00 62.44 212 SER A O 1
ATOM 1748 N N . LYS A 1 213 ? -18.470 15.252 -14.070 1.00 45.53 213 LYS A N 1
ATOM 1749 C CA . LYS A 1 213 ? -18.877 16.623 -13.679 1.00 45.53 213 LYS A CA 1
ATOM 1750 C C . LYS A 1 213 ? -19.764 16.659 -12.425 1.00 45.53 213 LYS A C 1
ATOM 1752 O O . LYS A 1 213 ? -20.455 17.646 -12.175 1.00 45.53 213 LYS A O 1
ATOM 1757 N N . TYR A 1 214 ? -19.801 15.593 -11.645 1.00 44.97 214 TYR A N 1
ATOM 1758 C CA . TYR A 1 214 ? -20.708 15.502 -10.533 1.00 44.97 214 TYR A CA 1
ATOM 1759 C C . TYR A 1 214 ? -20.109 16.163 -9.294 1.00 44.97 214 TYR A C 1
ATOM 1761 O O . TYR A 1 214 ? -19.405 15.560 -8.489 1.00 44.97 214 TYR A O 1
ATOM 1769 N N . SER A 1 215 ? -20.464 17.435 -9.124 1.00 40.56 215 SER A N 1
ATOM 1770 C CA . SER A 1 215 ? -20.745 17.969 -7.799 1.00 40.56 215 SER A CA 1
ATOM 1771 C C . SER A 1 215 ? -21.915 17.166 -7.223 1.00 40.56 215 SER A C 1
ATOM 1773 O O . SER A 1 215 ? -23.073 17.470 -7.513 1.00 40.56 215 SER A O 1
ATOM 1775 N N . TRP A 1 216 ? -21.639 16.118 -6.458 1.00 43.75 216 TRP A N 1
ATOM 1776 C CA . TRP A 1 216 ? -22.667 15.527 -5.611 1.00 43.75 216 TRP A CA 1
ATOM 1777 C C . TRP A 1 216 ? -22.708 16.335 -4.309 1.00 43.75 216 TRP A C 1
ATOM 1779 O O . TRP A 1 216 ? -21.669 16.608 -3.705 1.00 43.75 216 TRP A O 1
ATOM 1789 N N . LYS A 1 217 ? -23.904 16.858 -4.023 1.00 31.92 217 LYS A N 1
ATOM 1790 C CA . LYS A 1 217 ? -24.239 17.710 -2.879 1.00 31.92 217 LYS A CA 1
ATOM 1791 C C . LYS A 1 217 ? -24.087 16.964 -1.564 1.00 31.92 217 LYS A C 1
ATOM 1793 O O . LYS A 1 217 ? -24.411 15.760 -1.558 1.00 31.92 217 LYS A O 1
#

Radius of gyration: 16.66 Å; chains: 1; bounding box: 42×41×35 Å

Sequence (217 aa):
MASTYQAKLHEAQERSFRKFEEIFTPKFKYSKTKQQHNPDDIKSLLVDDFKDFIEHSAQLSGSCFKIARKASYVLHENFYRHTLTIGNVSVDNKPYYATTIDSIENEIEEGFVPSKDAIAHAWLTLDSGLVVDLTILASLAFNVKKIQDCIGIENAILVYDPEEKGSIVHHPMFTGFGYHFYVVTHPLELNYAMYEKWLNDYYLYWNNWKNSKYSWK

pLDDT: mean 85.57, std 12.61, range [31.92, 97.44]